Protein 2R3A (pdb70)

Nearest PDB structures (foldseek):
  2r3a-assembly1_A  TM=1.004E+00  e=6.983E-57  Homo sapiens
  6p0r-assembly1_A  TM=9.419E-01  e=1.263E-44  Homo sapiens
  6p0r-assembly1_B  TM=9.908E-01  e=2.130E-41  Homo sapiens
  6z2a-assembly1_A  TM=8.633E-01  e=2.382E-22  Schizosaccharomyces pombe 972h-
  7t7m-assembly2_C-2  TM=8.616E-01  e=9.012E-22  Homo sapiens

Foldseek 3Di:
DVQVVLQVVLVVQQVVVQVVLQVQEDAAAGEAEEEPAGRDHDDPLADEHQAEDEDPPDDFFDAFAADPQCPPDCGQQNVVVHDAQDDPVQFGDDDALGAQEAEAPRYPDDDPHSRCAQVNFANFHKYFYQDNPPPGTFMFTQAKDAARHFHHWWYAYKDFLVVLVVVVVPDAPLQNLQWQQLVSPDNTIIGGNNRYTHNVNRHEADPDFQWAWHFYDYRGPPSNDTTITIGGNHIAHRPGTHHYQSVPSDPPHDWAFDPNPDPPGPGTND

CATH classification: 2.170.270.10

Organism: Homo sapiens (NCBI:txid9606)

Radius of gyration: 19.13 Å; Cα contacts (8 Å, |Δi|>4): 591; chains: 1; bounding box: 55×46×48 Å

Structure (mmCIF, N/CA/C/O backbone):
data_2R3A
#
_entry.id   2R3A
#
_cell.length_a   45.748
_cell.length_b   63.925
_cell.length_c   64.529
_cell.angle_alpha   90.00
_cell.angle_beta   109.33
_cell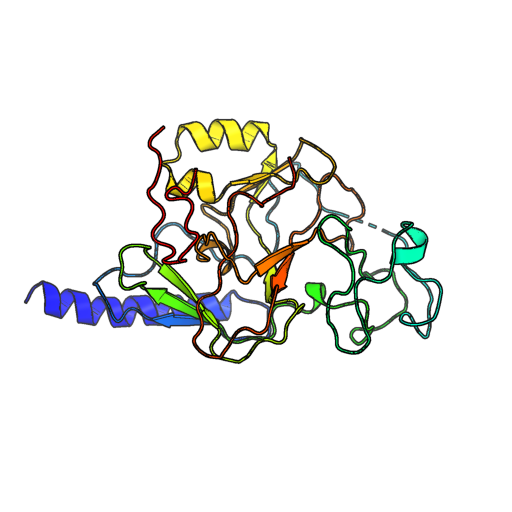.angle_gamma   90.00
#
_symmetry.space_group_name_H-M   'P 1 21 1'
#
loop_
_entity.id
_entity.type
_entity.pdbx_description
1 polymer 'Histone-lysine N-methyltransferase SUV39H2'
2 non-polymer 'ZINC ION'
3 non-polymer S-ADENOSYLMETHIONINE
4 non-polymer SERINE
5 water water
#
loop_
_atom_site.group_PDB
_atom_site.id
_atom_site.type_symbol
_atom_site.label_atom_id
_atom_site.label_alt_id
_atom_site.label_comp_id
_atom_site.label_asym_id
_atom_site.label_entity_id
_atom_site.label_seq_id
_atom_site.pdbx_PDB_ins_code
_atom_site.Cartn_x
_atom_site.Cartn_y
_atom_site.Cartn_z
_atom_site.occupancy
_atom_site.B_iso_or_equiv
_atom_site.auth_seq_id
_atom_site.auth_comp_id
_atom_site.auth_asym_id
_atom_site.auth_atom_id
_atom_site.pdbx_PDB_model_num
ATOM 1 N N . ALA A 1 14 ? 57.811 47.748 53.830 1.00 50.78 13 ALA A N 1
ATOM 2 C CA . ALA A 1 14 ? 59.016 46.860 53.815 1.00 50.97 13 ALA A CA 1
ATOM 3 C C . ALA A 1 14 ? 58.610 45.404 54.040 1.00 51.02 13 ALA A C 1
ATOM 4 O O . ALA A 1 14 ? 58.885 44.521 53.199 1.00 50.93 13 ALA A O 1
ATOM 6 N N . GLU A 1 15 ? 57.976 45.162 55.192 1.00 50.40 14 GLU A N 1
ATOM 7 C CA . GLU A 1 15 ? 57.328 43.894 55.490 1.00 49.83 14 GLU A CA 1
ATOM 8 C C . GLU A 1 15 ? 56.203 43.763 54.474 1.00 48.32 14 GLU A C 1
ATOM 9 O O . GLU A 1 15 ? 55.988 42.702 53.882 1.00 48.20 14 GLU A O 1
ATOM 15 N N . TYR A 1 16 ? 55.512 44.884 54.274 1.00 46.42 15 TYR A N 1
ATOM 16 C CA . TYR A 1 16 ? 54.487 45.045 53.264 1.00 44.84 15 TYR A CA 1
ATOM 17 C C . TYR A 1 16 ? 54.936 44.648 51.837 1.00 42.54 15 TYR A C 1
ATOM 18 O O . TYR A 1 16 ? 54.194 43.980 51.112 1.00 40.83 15 TYR A O 1
ATOM 27 N N . ILE A 1 17 ? 56.130 45.094 51.436 1.00 40.52 16 ILE A N 1
ATOM 28 C CA . ILE A 1 17 ? 56.643 44.893 50.058 1.00 38.09 16 ILE A CA 1
ATOM 29 C C . ILE A 1 17 ? 56.932 43.412 49.783 1.00 36.75 16 ILE A C 1
ATOM 30 O O . ILE A 1 17 ? 56.618 42.876 48.684 1.00 35.69 16 ILE A O 1
ATOM 35 N N . VAL A 1 18 ? 57.523 42.758 50.778 1.00 34.46 17 VAL A N 1
ATOM 36 C CA . VAL A 1 18 ? 57.794 41.328 50.695 1.00 33.64 17 VAL A CA 1
ATOM 37 C C . VAL A 1 18 ? 56.461 40.564 50.627 1.00 33.19 17 VAL A C 1
ATOM 38 O O . VAL A 1 18 ? 56.289 39.701 49.752 1.00 33.68 17 VAL A O 1
ATOM 42 N N . LYS A 1 19 ? 55.525 40.919 51.511 1.00 32.70 18 LYS A N 1
ATOM 43 C CA . LYS A 1 19 ? 54.207 40.322 51.524 1.00 32.80 18 LYS A CA 1
ATOM 44 C C . LYS A 1 19 ? 53.478 40.484 50.162 1.00 31.04 18 LYS A C 1
ATOM 45 O O . LYS A 1 19 ? 52.882 39.533 49.685 1.00 29.50 18 LYS A O 1
ATOM 51 N N . LYS A 1 20 ? 53.563 41.658 49.545 1.00 30.36 19 LYS A N 1
ATOM 52 C CA . LYS A 1 20 ? 52.933 41.886 48.231 1.00 30.43 19 LYS A CA 1
ATOM 53 C C . LYS A 1 20 ? 53.504 40.915 47.203 1.00 29.75 19 LYS A C 1
ATOM 54 O O . LYS A 1 20 ? 52.763 40.269 46.465 1.00 29.89 19 LYS A O 1
ATOM 60 N N . ALA A 1 21 ? 54.825 40.829 47.166 1.00 28.62 20 ALA A N 1
ATOM 61 C CA . ALA A 1 21 ? 55.532 39.992 46.199 1.00 29.22 20 ALA A CA 1
ATOM 62 C C . ALA A 1 21 ? 55.157 38.503 46.323 1.00 28.93 20 ALA A C 1
ATOM 63 O O . ALA A 1 21 ? 54.921 37.806 45.307 1.00 29.46 20 ALA A O 1
ATOM 65 N N . LYS A 1 22 ? 55.088 38.017 47.558 1.00 27.73 21 LYS A N 1
ATOM 66 C CA . LYS A 1 22 ? 54.693 36.637 47.793 1.00 28.26 21 LYS A CA 1
ATOM 67 C C . LYS A 1 22 ? 53.202 36.412 47.533 1.00 27.99 21 LYS A C 1
ATOM 68 O O . LYS A 1 22 ? 52.801 35.348 47.047 1.00 27.50 21 LYS A O 1
ATOM 74 N N . GLN A 1 23 ? 52.385 37.423 47.873 1.00 27.16 22 GLN A N 1
ATOM 75 C CA . GLN A 1 23 ? 50.958 37.396 47.609 1.00 26.99 22 GLN A CA 1
ATOM 76 C C . GLN A 1 23 ? 50.695 37.163 46.121 1.00 26.57 22 GLN A C 1
ATOM 77 O O . GLN A 1 23 ? 49.863 36.336 45.765 1.00 26.17 22 GLN A O 1
ATOM 83 N N . ARG A 1 24 ? 51.406 37.899 45.259 1.00 26.74 23 ARG A N 1
ATOM 84 C CA . ARG A 1 24 ? 51.264 37.775 43.801 1.00 27.08 23 ARG A CA 1
ATOM 85 C C . ARG A 1 24 ? 51.471 36.333 43.373 1.00 26.55 23 ARG A C 1
ATOM 86 O O . ARG A 1 24 ? 50.647 35.800 42.637 1.00 26.31 23 ARG A O 1
ATOM 94 N N . ILE A 1 25 ? 52.551 35.704 43.868 1.00 24.97 24 ILE A N 1
ATOM 95 C CA . ILE A 1 25 ? 52.848 34.305 43.569 1.00 24.48 24 ILE A CA 1
ATOM 96 C C . ILE A 1 25 ? 51.762 33.353 44.080 1.00 24.60 24 ILE A C 1
ATOM 97 O O . ILE A 1 25 ? 51.264 32.530 43.329 1.00 26.03 24 ILE A O 1
ATOM 102 N N . ALA A 1 26 ? 51.358 33.511 45.338 1.00 24.64 25 ALA A N 1
ATOM 103 C CA . ALA A 1 26 ? 50.277 32.716 45.943 1.00 24.48 25 ALA A CA 1
ATOM 104 C C . ALA A 1 26 ? 48.951 32.775 45.155 1.00 24.49 25 ALA A C 1
ATOM 105 O O . ALA A 1 26 ? 48.327 31.731 44.913 1.00 25.17 25 ALA A O 1
ATOM 107 N N . LEU A 1 27 ? 48.555 33.974 44.730 1.00 23.06 26 LEU A N 1
ATOM 108 C CA . LEU A 1 27 ? 47.301 34.175 43.982 1.00 23.15 26 LEU A CA 1
ATOM 109 C C . LEU A 1 27 ? 47.390 33.543 42.583 1.00 23.72 26 LEU A C 1
ATOM 110 O O . LEU A 1 27 ? 46.427 32.931 42.096 1.00 22.61 26 LEU A O 1
ATOM 115 N N . GLN A 1 28 ? 48.547 33.696 41.951 1.00 23.23 27 GLN A N 1
ATOM 116 C CA . GLN A 1 28 ? 48.824 32.981 40.678 1.00 23.67 27 GLN A CA 1
ATOM 117 C C . GLN A 1 28 ? 48.693 31.450 40.839 1.00 23.35 27 GLN A C 1
ATOM 118 O O . GLN A 1 28 ? 48.069 30.777 40.028 1.00 22.88 27 GLN A O 1
ATOM 124 N N . ARG A 1 29 ? 49.282 30.907 41.888 1.00 24.35 28 ARG A N 1
ATOM 125 C CA . ARG A 1 29 ? 49.257 29.464 42.079 1.00 26.84 28 ARG A CA 1
ATOM 126 C C . ARG A 1 29 ? 47.825 28.985 42.358 1.00 26.07 28 ARG A C 1
ATOM 127 O O . ARG A 1 29 ? 47.405 27.903 41.904 1.00 26.69 28 ARG A O 1
ATOM 135 N N . TRP A 1 30 ? 47.069 29.810 43.078 1.00 26.26 29 TRP A N 1
ATOM 136 C CA . TRP A 1 30 ? 45.691 29.493 43.354 1.00 26.28 29 TRP A CA 1
ATOM 137 C C . TRP A 1 30 ? 44.832 29.547 42.061 1.00 25.57 29 TRP A C 1
ATOM 138 O O . TRP A 1 30 ? 43.954 28.709 41.855 1.00 26.04 29 TRP A O 1
ATOM 149 N N . GLN A 1 31 ? 45.067 30.545 41.225 1.00 25.82 30 GLN A N 1
ATOM 150 C CA . GLN A 1 31 ? 44.370 30.671 39.944 1.00 26.10 30 GLN A CA 1
ATOM 151 C C . GLN A 1 31 ? 44.600 29.439 39.087 1.00 27.03 30 GLN A C 1
ATOM 152 O O . GLN A 1 31 ? 43.651 28.930 38.447 1.00 27.13 30 GLN A O 1
ATOM 158 N N . ASP A 1 32 ? 45.867 28.997 39.042 1.00 26.71 31 ASP A N 1
ATOM 159 C CA . ASP A 1 32 ? 46.233 27.828 38.240 1.00 27.64 31 ASP A CA 1
ATOM 160 C C . ASP A 1 32 ? 45.540 26.591 38.768 1.00 27.33 31 ASP A C 1
ATOM 161 O O . ASP A 1 32 ? 45.034 25.796 37.979 1.00 28.08 31 ASP A O 1
ATOM 166 N N . GLU A 1 33 ? 45.508 26.428 40.088 1.00 26.90 32 GLU A N 1
ATOM 167 C CA . GLU A 1 33 ? 44.781 25.312 40.697 1.00 27.11 32 GLU A CA 1
ATOM 168 C C . GLU A 1 33 ? 43.259 25.348 40.400 1.00 26.31 32 GLU A C 1
ATOM 169 O O . GLU A 1 33 ? 42.677 24.326 39.997 1.00 26.59 32 GLU A O 1
ATOM 175 N N . LEU A 1 34 ? 42.615 26.506 40.594 1.00 24.64 33 LEU A N 1
ATOM 176 C CA . LEU A 1 34 ? 41.187 26.700 40.194 1.00 24.51 33 LEU A CA 1
ATOM 177 C C . LEU A 1 34 ? 40.921 26.263 38.763 1.00 23.57 33 LEU A C 1
ATOM 178 O O . LEU A 1 34 ? 39.922 25.587 38.483 1.00 22.57 33 LEU A O 1
ATOM 183 N N . ASN A 1 35 ? 41.806 26.664 37.851 1.00 23.56 34 ASN A N 1
ATOM 184 C CA . ASN A 1 35 ? 41.627 26.269 36.453 1.00 25.10 34 ASN A CA 1
ATOM 185 C C . ASN A 1 35 ? 41.878 24.786 36.167 1.00 25.65 34 ASN A C 1
ATOM 186 O O . ASN A 1 35 ? 41.356 24.267 35.195 1.00 26.13 34 ASN A O 1
ATOM 191 N N . ARG A 1 36 ? 42.689 24.122 36.983 1.00 27.09 35 ARG A N 1
ATOM 192 C CA . ARG A 1 36 ? 42.827 22.641 36.862 1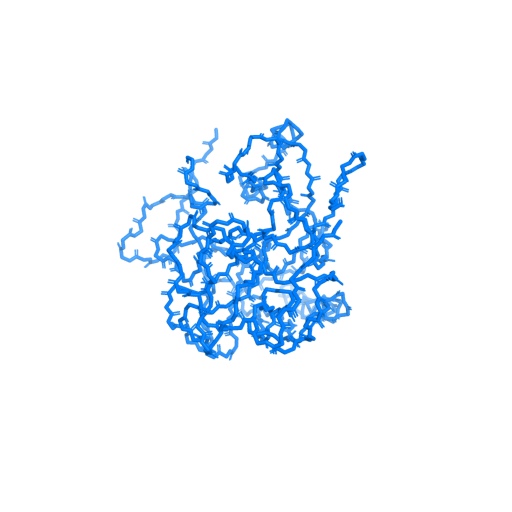.00 29.00 35 ARG A CA 1
ATOM 193 C C . ARG A 1 36 ? 41.546 21.931 37.353 1.00 28.18 35 ARG A C 1
ATOM 194 O O . ARG A 1 36 ? 41.073 20.981 36.723 1.00 28.98 35 ARG A O 1
ATOM 202 N N . ARG A 1 37 ? 41.005 22.406 38.473 1.00 27.64 36 ARG A N 1
ATOM 203 C CA . ARG A 1 37 ? 39.826 21.819 39.117 1.00 27.78 36 ARG A CA 1
ATOM 204 C C . ARG A 1 37 ? 38.517 22.039 38.360 1.00 27.50 36 ARG A C 1
ATOM 205 O O . ARG A 1 37 ? 37.638 21.175 38.377 1.00 27.73 36 ARG A O 1
ATOM 209 N N . LYS A 1 38 ? 38.381 23.202 37.730 1.00 27.76 37 LYS A N 1
ATOM 210 C CA . LYS A 1 38 ? 37.153 23.584 37.004 1.00 27.39 37 LYS A CA 1
ATOM 211 C C . LYS A 1 38 ? 36.920 22.654 35.814 1.00 27.68 37 LYS A C 1
ATOM 212 O O . LYS A 1 38 ? 37.878 22.200 35.195 1.00 27.25 37 LYS A O 1
ATOM 218 N N . ASN A 1 39 ? 35.659 22.337 35.514 1.00 27.01 38 ASN A N 1
ATOM 219 C CA . ASN A 1 39 ? 35.360 21.476 34.390 1.00 28.03 38 ASN A CA 1
ATOM 220 C C . ASN A 1 39 ? 34.559 22.194 33.298 1.00 28.32 38 ASN A C 1
ATOM 221 O O . ASN A 1 39 ? 34.092 21.567 32.343 1.00 29.20 38 ASN A O 1
ATOM 226 N N . HIS A 1 40 ? 34.384 23.499 33.443 1.00 27.95 39 HIS A N 1
ATOM 227 C CA . HIS A 1 40 ? 33.585 24.273 32.479 1.00 27.50 39 HIS A CA 1
ATOM 228 C C . HIS A 1 40 ? 34.492 25.050 31.504 1.00 27.71 39 HIS A C 1
ATOM 229 O O . HIS A 1 40 ? 35.726 25.113 31.685 1.00 26.26 39 HIS A O 1
ATOM 236 N N . LYS A 1 41 ? 33.878 25.628 30.473 1.00 28.76 40 LYS A N 1
ATOM 237 C CA . LYS A 1 41 ? 34.624 26.288 29.401 1.00 29.88 40 LYS A CA 1
ATOM 238 C C . LYS A 1 41 ? 35.286 27.623 29.801 1.00 29.57 40 LYS A C 1
ATOM 239 O O . LYS A 1 41 ? 36.484 27.843 29.519 1.00 28.44 40 LYS A O 1
ATOM 245 N N . GLY A 1 42 ? 34.538 28.506 30.463 1.00 27.65 41 GLY A N 1
ATOM 246 C CA . GLY A 1 42 ? 35.133 29.781 30.884 1.00 27.00 41 GLY A CA 1
ATOM 247 C C . GLY A 1 42 ? 36.360 29.620 31.774 1.00 26.72 41 GLY A C 1
ATOM 248 O O . GLY A 1 42 ? 36.474 28.647 32.518 1.00 26.83 41 GLY A O 1
ATOM 249 N N . MET A 1 43 ? 37.273 30.582 31.697 1.00 25.32 42 MET A N 1
ATOM 250 C CA . MET A 1 43 ? 38.453 30.614 32.561 1.00 25.36 42 MET A CA 1
ATOM 251 C C . MET A 1 43 ? 38.144 31.244 33.914 1.00 23.54 42 MET A C 1
ATOM 252 O O . MET A 1 43 ? 37.183 31.974 34.057 1.00 23.65 42 MET A O 1
ATOM 257 N N . ILE A 1 44 ? 38.893 30.883 34.940 1.00 23.05 43 ILE A N 1
ATOM 258 C CA . ILE A 1 44 ? 38.804 31.597 36.195 1.00 22.48 43 ILE A CA 1
ATOM 259 C C . ILE A 1 44 ? 40.089 32.417 36.407 1.00 23.07 43 ILE A C 1
ATOM 260 O O . ILE A 1 44 ? 41.189 31.865 36.369 1.00 24.06 43 ILE A O 1
ATOM 265 N N . PHE A 1 45 ? 39.928 33.724 36.627 1.00 21.51 44 PHE A N 1
ATOM 266 C CA . PHE A 1 45 ? 41.051 34.571 36.985 1.00 22.47 44 PHE A CA 1
ATOM 267 C C . PHE A 1 45 ? 40.951 35.037 38.431 1.00 22.84 44 PHE A C 1
ATOM 268 O O . PHE A 1 45 ? 39.881 34.940 39.060 1.00 21.72 44 PHE A O 1
ATOM 276 N N . VAL A 1 46 ? 42.099 35.408 38.980 1.00 23.20 45 VAL A N 1
ATOM 277 C CA . VAL A 1 46 ? 42.192 35.882 40.349 1.00 23.64 45 VAL A CA 1
ATOM 278 C C . VAL A 1 46 ? 42.965 37.202 40.310 1.00 24.92 45 VAL A C 1
ATOM 279 O O . VAL A 1 46 ? 43.995 37.299 39.613 1.00 25.34 45 VAL A O 1
ATOM 283 N N . GLU A 1 47 ? 42.466 38.217 41.014 1.00 25.91 46 GLU A N 1
ATOM 284 C CA . GLU A 1 47 ? 43.215 39.490 41.096 1.00 27.64 46 GLU A CA 1
ATOM 285 C C . GLU A 1 47 ? 43.023 40.183 42.437 1.00 26.85 46 GLU A C 1
ATOM 286 O O . GLU A 1 47 ? 41.946 40.173 43.019 1.00 26.04 46 GLU A O 1
ATOM 292 N N . ASN A 1 48 ? 44.100 40.751 42.948 1.00 26.88 47 ASN A N 1
ATOM 293 C CA . ASN A 1 48 ? 43.979 41.594 44.139 1.00 28.30 47 ASN A CA 1
ATOM 294 C C . ASN A 1 48 ? 44.869 42.830 43.972 1.00 28.78 47 ASN A C 1
ATOM 295 O O . ASN A 1 48 ? 46.073 42.766 44.185 1.00 27.88 47 ASN A O 1
ATOM 300 N N . THR A 1 49 ? 44.250 43.911 43.522 1.00 29.13 48 THR A N 1
ATOM 301 C CA . THR A 1 49 ? 44.934 45.189 43.401 1.00 30.33 48 THR A CA 1
ATOM 302 C C . THR A 1 49 ? 44.668 46.114 44.601 1.00 30.70 48 THR A C 1
ATOM 303 O O . THR A 1 49 ? 45.069 47.282 44.563 1.00 31.69 48 THR A O 1
ATOM 307 N N . VAL A 1 50 ? 44.058 45.605 45.680 1.00 30.37 49 VAL A N 1
ATOM 308 C CA . VAL A 1 50 ? 43.662 46.515 46.768 1.00 29.75 49 VAL A CA 1
ATOM 309 C C . VAL A 1 50 ? 44.341 46.328 48.112 1.00 29.88 49 VAL A C 1
ATOM 310 O O . VAL A 1 50 ? 44.646 47.310 48.792 1.00 30.52 49 VAL A O 1
ATOM 314 N N . ASP A 1 51 ? 44.586 45.088 48.506 1.00 28.25 50 ASP A N 1
ATOM 315 C CA . ASP A 1 51 ? 45.183 44.850 49.813 1.00 28.49 50 ASP A CA 1
ATOM 316 C C . ASP A 1 51 ? 46.105 43.630 49.700 1.00 27.83 50 ASP A C 1
ATOM 317 O O . ASP A 1 51 ? 46.434 43.203 48.579 1.00 27.81 50 ASP A O 1
ATOM 322 N N . LEU A 1 52 ? 46.468 43.053 50.836 1.00 27.16 51 LEU A N 1
ATOM 323 C CA . LEU A 1 52 ? 47.435 41.963 50.881 1.00 27.99 51 LEU A CA 1
ATOM 324 C C . LEU A 1 52 ? 46.840 40.561 51.072 1.00 27.55 51 LEU A C 1
ATOM 325 O O . LEU A 1 52 ? 47.574 39.611 51.258 1.00 29.32 51 LEU A O 1
ATOM 330 N N . GLU A 1 53 ? 45.528 40.426 51.005 1.00 26.86 52 GLU A N 1
ATOM 331 C CA . GLU A 1 53 ? 44.900 39.126 51.163 1.00 27.47 52 GLU A CA 1
ATOM 332 C C . GLU A 1 53 ? 45.356 38.131 50.076 1.00 27.00 52 GLU A C 1
ATOM 333 O O . GLU A 1 53 ? 45.279 38.447 48.885 1.00 26.70 52 GLU A O 1
ATOM 339 N N . GLY A 1 54 ? 45.847 36.957 50.501 1.00 27.47 53 GLY A N 1
ATOM 340 C CA . GLY A 1 54 ? 46.221 35.870 49.601 1.00 27.43 53 GLY A CA 1
ATOM 341 C C . GLY A 1 54 ? 45.021 34.932 49.479 1.00 28.11 53 GLY A C 1
ATOM 342 O O . GLY A 1 54 ? 43.944 35.235 49.982 1.00 27.73 53 GLY A O 1
ATOM 343 N N . PRO A 1 55 ? 45.215 33.758 48.866 1.00 28.53 54 PRO A N 1
ATOM 344 C CA . PRO A 1 55 ? 44.168 32.753 48.650 1.00 28.50 54 PRO A CA 1
ATOM 345 C C . PRO A 1 55 ? 43.535 32.304 49.961 1.00 29.13 54 PRO A C 1
ATOM 346 O O . PRO A 1 55 ? 44.251 32.142 50.942 1.00 29.43 54 PRO A O 1
ATOM 350 N N . PRO A 1 56 ? 42.217 32.044 49.980 1.00 29.77 55 PRO A N 1
ATOM 351 C CA . PRO A 1 56 ? 41.625 31.583 51.246 1.00 30.74 55 PRO A CA 1
ATOM 352 C C . PRO A 1 56 ? 42.164 30.211 51.685 1.00 31.58 55 PRO A C 1
ATOM 353 O O . PRO A 1 56 ? 42.466 29.354 50.859 1.00 32.11 55 PRO A O 1
ATOM 357 N N . SER A 1 57 ? 42.325 30.003 52.975 1.00 32.06 56 SER A N 1
ATOM 358 C CA . SER A 1 57 ? 42.636 28.667 53.392 1.00 34.26 56 SER A CA 1
ATOM 359 C C . SER A 1 57 ? 41.330 27.843 53.596 1.00 33.66 56 SER A C 1
ATOM 360 O O . SER A 1 57 ? 40.223 28.395 53.743 1.00 34.80 56 SER A O 1
ATOM 363 N N . ASP A 1 58 ? 41.468 26.532 53.518 1.00 33.29 57 ASP A N 1
ATOM 364 C CA . ASP A 1 58 ? 40.365 25.612 53.782 1.00 32.82 57 ASP A CA 1
ATOM 365 C C . ASP A 1 58 ? 39.167 25.768 52.820 1.00 31.46 57 ASP A C 1
ATOM 366 O O . ASP A 1 58 ? 37.995 25.722 53.257 1.00 30.66 57 ASP A O 1
ATOM 371 N N . PHE A 1 59 ? 39.476 25.968 51.534 1.00 29.93 58 PHE A N 1
ATOM 372 C CA . PHE A 1 59 ? 38.472 26.074 50.455 1.00 28.84 58 PHE A CA 1
ATOM 373 C C . PHE A 1 59 ? 38.872 25.188 49.317 1.00 29.22 58 PHE A C 1
ATOM 374 O O . PHE A 1 59 ? 39.990 25.313 48.803 1.00 29.79 58 PHE A O 1
ATOM 382 N N . TYR A 1 60 ? 37.949 24.327 48.883 1.00 28.78 59 TYR A N 1
ATOM 383 C CA . TYR A 1 60 ? 38.233 23.346 47.863 1.00 29.67 59 TYR A CA 1
ATOM 384 C C . TYR A 1 60 ? 37.216 23.504 46.737 1.00 28.66 59 TYR A C 1
ATOM 385 O O . TYR A 1 60 ? 36.000 23.468 46.973 1.00 27.54 59 TYR A O 1
ATOM 394 N N . TYR A 1 61 ? 37.718 23.681 45.514 1.00 26.71 60 TYR A N 1
ATOM 395 C CA . TYR A 1 61 ? 36.850 23.942 44.384 1.00 25.36 60 TYR A CA 1
ATOM 396 C C . TYR A 1 61 ? 36.187 22.651 43.978 1.00 25.26 60 TYR A C 1
ATOM 397 O O . TYR A 1 61 ? 36.872 21.632 43.778 1.00 25.23 60 TYR A O 1
ATOM 406 N N . ILE A 1 62 ? 34.866 22.671 43.861 1.00 23.53 61 ILE A N 1
ATOM 407 C CA . ILE A 1 62 ? 34.142 21.517 43.301 1.00 23.24 61 ILE A CA 1
ATOM 408 C C . ILE A 1 62 ? 33.196 21.966 42.186 1.00 23.73 61 ILE A C 1
ATOM 409 O O . ILE A 1 62 ? 32.662 23.085 42.244 1.00 23.66 61 ILE A O 1
ATOM 414 N N . ASN A 1 63 ? 32.944 21.101 41.201 1.00 24.32 62 ASN A N 1
ATOM 415 C CA . ASN A 1 63 ? 32.058 21.484 40.087 1.00 24.42 62 ASN A CA 1
ATOM 416 C C . ASN A 1 63 ? 30.553 21.241 40.317 1.00 23.95 62 ASN A C 1
ATOM 417 O O . ASN A 1 63 ? 29.694 21.831 39.649 1.00 22.23 62 ASN A O 1
ATOM 422 N N . GLU A 1 64 ? 30.247 20.363 41.264 1.00 23.84 63 GLU A N 1
ATOM 423 C CA . GLU A 1 64 ? 28.883 19.910 41.490 1.00 23.11 63 GLU A CA 1
ATOM 424 C C . GLU A 1 64 ? 28.706 19.592 42.960 1.00 22.35 63 GLU A C 1
ATOM 425 O O . GLU A 1 64 ? 29.685 19.489 43.692 1.00 21.78 63 GLU A O 1
ATOM 431 N N . TYR A 1 65 ? 27.457 19.410 43.370 1.00 22.15 64 TYR A N 1
ATOM 432 C CA . TYR A 1 65 ? 27.100 19.015 44.721 1.00 23.92 64 TYR A CA 1
ATOM 433 C C . TYR A 1 65 ? 27.963 17.857 45.229 1.00 23.95 64 TYR A C 1
ATOM 434 O O . TYR A 1 65 ? 28.200 16.907 44.514 1.00 24.32 64 TYR A O 1
ATOM 443 N N . LYS A 1 66 ? 28.427 17.964 46.467 1.00 24.41 65 LYS A N 1
ATOM 444 C CA . LYS A 1 66 ? 29.171 16.920 47.128 1.00 25.93 65 LYS A CA 1
ATOM 445 C C . LYS A 1 66 ? 28.271 16.416 48.262 1.00 26.28 65 LYS A C 1
ATOM 446 O O . LYS A 1 66 ? 28.203 17.047 49.310 1.00 25.01 65 LYS A O 1
ATOM 452 N N . PRO A 1 67 ? 27.548 15.301 48.038 1.00 27.12 66 PRO A N 1
ATOM 453 C CA . PRO A 1 67 ? 26.592 14.907 49.069 1.00 27.23 66 PRO A CA 1
ATOM 454 C C . PRO A 1 67 ? 27.281 14.302 50.299 1.00 27.57 66 PRO A C 1
ATOM 455 O O . PRO A 1 67 ? 28.333 13.659 50.185 1.00 26.58 66 PRO A O 1
ATOM 459 N N . ALA A 1 68 ? 26.710 14.571 51.458 1.00 28.08 67 ALA A N 1
ATOM 460 C CA . ALA A 1 68 ? 27.129 13.940 52.704 1.00 30.31 67 ALA A CA 1
ATOM 461 C C . ALA A 1 68 ? 26.939 12.383 52.661 1.00 31.94 67 ALA A C 1
ATOM 462 O O . ALA A 1 68 ? 26.155 11.863 51.839 1.00 30.99 67 ALA A O 1
ATOM 464 N N . PRO A 1 69 ? 27.665 11.644 53.534 1.00 33.84 68 PRO A N 1
ATOM 465 C CA . PRO A 1 69 ? 27.465 10.187 53.608 1.00 34.62 68 PRO A CA 1
ATOM 466 C C . PRO A 1 69 ? 25.991 9.860 53.749 1.00 35.22 68 PRO A C 1
ATOM 467 O O . PRO A 1 69 ? 25.269 10.520 54.501 1.00 35.74 68 PRO A O 1
ATOM 471 N N . GLY A 1 70 ? 25.536 8.855 53.010 1.00 35.85 69 GLY A N 1
ATOM 472 C CA . GLY A 1 70 ? 24.139 8.443 53.075 1.00 35.59 69 GLY A CA 1
ATOM 473 C C . GLY A 1 70 ? 23.153 9.267 52.288 1.00 35.99 69 GLY A C 1
ATOM 474 O O . GLY A 1 70 ? 21.975 8.891 52.197 1.00 35.38 69 GLY A O 1
ATOM 475 N N . ILE A 1 71 ? 23.598 10.395 51.709 1.00 36.84 70 ILE A N 1
ATOM 476 C CA . ILE A 1 71 ? 22.701 11.185 50.858 1.00 37.54 70 ILE A CA 1
ATOM 477 C C . ILE A 1 71 ? 22.917 10.834 49.372 1.00 39.55 70 ILE A C 1
ATOM 478 O O . ILE A 1 71 ? 24.040 10.933 48.831 1.00 39.00 70 ILE A O 1
ATOM 483 N N . SER A 1 72 ? 21.846 10.405 48.719 1.00 42.02 71 SER A N 1
ATOM 484 C CA . SER A 1 72 ? 21.951 10.052 47.314 1.00 44.77 71 SER A CA 1
ATOM 485 C C . SER A 1 72 ? 21.344 11.103 46.417 1.00 45.75 71 SER A C 1
ATOM 486 O O . SER A 1 72 ? 20.192 11.526 46.593 1.00 46.72 71 SER A O 1
ATOM 489 N N . LEU A 1 73 ? 22.155 11.543 45.466 1.00 47.00 72 LEU A N 1
ATOM 490 C CA . LEU A 1 73 ? 21.669 12.35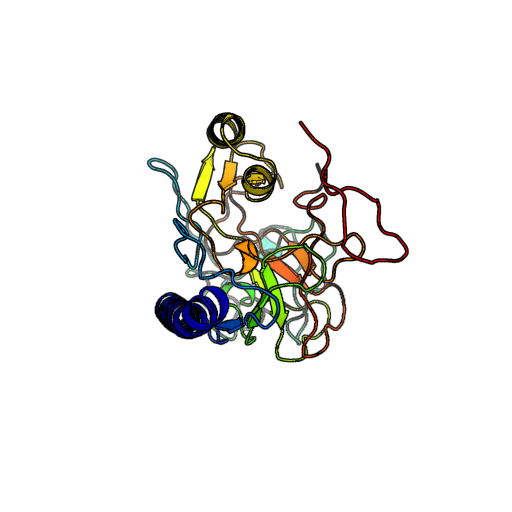0 44.375 1.00 47.84 72 LEU A CA 1
ATOM 491 C C . LEU A 1 73 ? 21.443 11.366 43.216 1.00 49.28 72 LEU A C 1
ATOM 492 O O . LEU A 1 73 ? 22.142 10.324 43.098 1.00 49.33 72 LEU A O 1
ATOM 497 N N . VAL A 1 74 ? 20.459 11.707 42.384 1.00 50.69 73 VAL A N 1
ATOM 498 C CA . VAL A 1 74 ? 19.805 10.796 41.434 1.00 52.14 73 VAL A CA 1
ATOM 499 C C . VAL A 1 74 ? 19.808 9.318 41.858 1.00 53.14 73 VAL A C 1
ATOM 500 O O . VAL A 1 74 ? 18.771 8.789 42.273 1.00 54.09 73 VAL A O 1
ATOM 504 N N . THR A 1 78 ? 15.315 6.352 35.675 1.00 48.89 77 THR A N 1
ATOM 505 C CA . THR A 1 78 ? 15.490 7.433 34.690 1.00 48.16 77 THR A CA 1
ATOM 506 C C . THR A 1 78 ? 14.721 7.224 33.349 1.00 47.65 77 THR A C 1
ATOM 507 O O . THR A 1 78 ? 14.943 6.248 32.601 1.00 47.55 77 THR A O 1
ATOM 509 N N . PHE A 1 79 ? 13.792 8.143 33.076 1.00 45.79 78 PHE A N 1
ATOM 510 C CA . PHE A 1 79 ? 13.156 8.244 31.772 1.00 44.44 78 PHE A CA 1
ATOM 511 C C . PHE A 1 79 ? 13.478 9.634 31.190 1.00 43.13 78 PHE A C 1
ATOM 512 O O . PHE A 1 79 ? 13.560 10.642 31.920 1.00 43.96 78 PHE A O 1
ATOM 520 N N . GLY A 1 80 ? 13.683 9.673 29.885 1.00 40.93 79 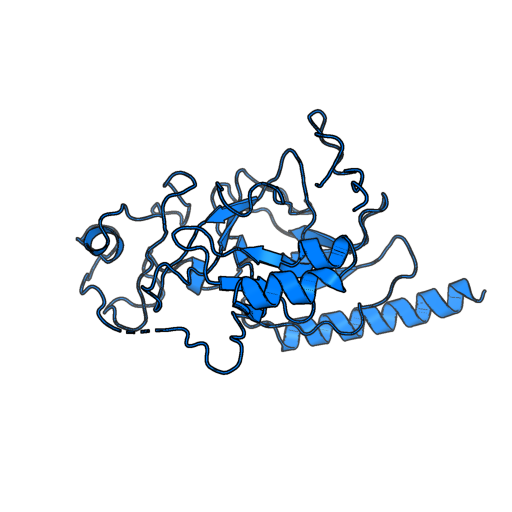GLY A N 1
ATOM 521 C CA . GLY A 1 80 ? 13.802 10.916 29.183 1.00 38.15 79 GLY A CA 1
ATOM 522 C C . GLY A 1 80 ? 12.724 11.001 28.130 1.00 36.86 79 GLY A C 1
ATOM 523 O O . GLY A 1 80 ? 11.848 10.130 28.035 1.00 36.53 79 GLY A O 1
ATOM 524 N N . CYS A 1 81 ? 12.807 12.070 27.344 1.00 34.85 80 CYS A N 1
ATOM 525 C CA . CYS A 1 81 ? 11.962 12.311 26.183 1.00 32.77 80 CYS A CA 1
ATOM 526 C C . CYS A 1 81 ? 12.540 11.590 24.948 1.00 31.93 80 CYS A C 1
ATOM 527 O O . CYS A 1 81 ? 13.671 11.107 24.995 1.00 31.66 80 CYS A O 1
ATOM 530 N N . SER A 1 82 ? 11.786 11.575 23.844 1.00 32.14 81 SER A N 1
ATOM 531 C CA . SER A 1 82 ? 12.230 10.963 22.582 1.00 32.80 81 SER A CA 1
ATOM 532 C C . SER A 1 82 ? 12.169 11.878 21.368 1.00 32.77 81 SER A C 1
ATOM 533 O O . SER A 1 82 ? 12.313 11.381 20.214 1.00 31.75 81 SER A O 1
ATOM 536 N N . CYS A 1 83 ? 11.939 13.175 21.624 1.00 32.69 82 CYS A N 1
ATOM 537 C CA . CYS A 1 83 ? 11.966 14.228 20.624 1.00 32.57 82 CYS A CA 1
ATOM 538 C C . CYS A 1 83 ? 13.142 14.143 19.685 1.00 33.20 82 CYS A C 1
ATOM 539 O O . CYS A 1 83 ? 14.283 13.837 20.094 1.00 33.53 82 CYS A O 1
ATOM 542 N N . THR A 1 84 ? 12.844 14.397 18.414 1.00 33.10 83 THR A N 1
ATOM 543 C CA . THR A 1 84 ? 13.861 14.745 17.431 1.00 33.78 83 THR A CA 1
ATOM 544 C C . THR A 1 84 ? 14.019 16.279 17.371 1.00 33.68 83 THR A C 1
ATOM 545 O O . THR A 1 84 ? 15.022 16.794 16.866 1.00 34.08 83 THR A O 1
ATOM 549 N N . ASP A 1 85 ? 13.017 16.987 17.876 1.00 33.50 84 ASP A N 1
ATOM 550 C CA . ASP A 1 85 ? 13.061 18.438 18.040 1.00 33.58 84 ASP A CA 1
ATOM 551 C C . ASP A 1 85 ? 12.471 18.793 19.412 1.00 32.97 84 ASP A C 1
ATOM 552 O O . ASP A 1 85 ? 11.258 18.982 19.548 1.00 32.67 84 ASP A O 1
ATOM 557 N N . CYS A 1 86 ? 13.328 18.833 20.445 1.00 31.94 85 CYS A N 1
ATOM 558 C CA . CYS A 1 86 ? 12.863 19.120 21.819 1.00 31.04 85 CYS A CA 1
ATOM 559 C C . CYS A 1 86 ? 12.291 20.523 21.974 1.00 31.47 85 CYS A C 1
ATOM 560 O O . CYS A 1 86 ? 11.487 20.776 22.874 1.00 30.71 85 CYS A O 1
ATOM 563 N N . PHE A 1 87 ? 12.704 21.433 21.099 1.00 31.22 86 PHE A N 1
ATOM 564 C CA . PHE A 1 87 ? 12.155 22.793 21.142 1.00 31.49 86 PHE A CA 1
ATOM 565 C C . PHE A 1 87 ? 10.644 22.856 20.800 1.00 31.95 86 PHE A C 1
ATOM 566 O O . PHE A 1 87 ? 9.899 23.681 21.363 1.00 31.49 86 PHE A O 1
ATOM 574 N N . PHE A 1 88 ? 10.188 21.966 19.909 1.00 32.35 87 PHE A N 1
ATOM 575 C CA . PHE A 1 88 ? 8.821 22.032 19.366 1.00 33.13 87 PHE A CA 1
ATOM 576 C C . PHE A 1 88 ? 7.919 20.844 19.645 1.00 33.50 87 PHE A C 1
ATOM 577 O O . PHE A 1 88 ? 6.705 20.923 19.403 1.00 34.30 87 PHE A O 1
ATOM 585 N N . GLN A 1 89 ? 8.499 19.734 20.099 1.00 33.58 88 GLN A N 1
ATOM 586 C CA . GLN A 1 89 ? 7.724 18.529 20.460 1.00 33.48 88 GLN A CA 1
ATOM 587 C C . GLN A 1 89 ? 7.425 18.488 21.955 1.00 33.46 88 GLN A C 1
ATOM 588 O O . GLN A 1 89 ? 7.933 19.325 22.718 1.00 33.92 88 GLN A O 1
ATOM 594 N N . LYS A 1 90 ? 6.588 17.547 22.383 1.00 33.39 89 LYS A N 1
ATOM 595 C CA . LYS A 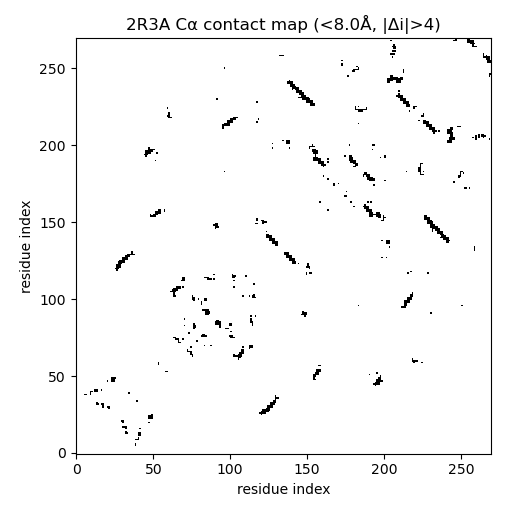1 90 ? 6.267 17.413 23.818 1.00 33.88 89 LYS A CA 1
ATOM 596 C C . LYS A 1 90 ? 7.464 16.749 24.497 1.00 32.91 89 LYS A C 1
ATOM 597 O O . LYS A 1 90 ? 7.822 15.616 24.172 1.00 33.41 89 LYS A O 1
ATOM 603 N N . CYS A 1 91 ? 8.077 17.461 25.434 1.00 31.75 90 CYS A N 1
ATOM 604 C CA . CYS A 1 91 ? 9.415 17.156 25.900 1.00 29.57 90 CYS A CA 1
ATOM 605 C C . CYS A 1 91 ? 9.408 17.048 27.438 1.00 29.09 90 CYS A C 1
ATOM 606 O O . CYS A 1 91 ? 8.349 17.009 28.063 1.00 26.62 90 CYS A O 1
ATOM 609 N N . CYS A 1 92 ? 10.596 16.982 28.034 1.00 27.65 91 CYS A N 1
ATOM 610 C CA . CYS A 1 92 ? 10.701 16.843 29.490 1.00 27.55 91 CYS A CA 1
ATOM 611 C C . CYS A 1 92 ? 9.906 17.842 30.335 1.00 27.10 91 CYS A C 1
ATOM 612 O O . CYS A 1 92 ? 9.230 17.434 31.297 1.00 26.59 91 CYS A O 1
ATOM 615 N N . PRO A 1 93 ? 9.996 19.164 30.024 1.00 27.27 92 PRO A N 1
ATOM 616 C CA . PRO A 1 93 ? 9.179 20.061 30.851 1.00 27.83 92 PRO A CA 1
ATOM 617 C C . PRO A 1 93 ? 7.669 19.749 30.780 1.00 27.54 92 PRO A C 1
ATOM 618 O O . PRO A 1 93 ? 7.000 19.728 31.807 1.00 26.71 92 PRO A O 1
ATOM 622 N N . ALA A 1 94 ? 7.141 19.509 29.571 1.00 28.97 93 ALA A N 1
ATOM 623 C CA . ALA A 1 94 ? 5.737 19.113 29.417 1.00 30.11 93 ALA A CA 1
ATOM 624 C C . ALA A 1 94 ? 5.378 17.943 30.324 1.00 30.25 93 ALA A C 1
ATOM 625 O O . ALA A 1 94 ? 4.375 17.975 31.050 1.00 31.02 93 ALA A O 1
ATOM 627 N N . GLU A 1 95 ? 6.229 16.911 30.307 1.00 30.60 94 GLU A N 1
ATOM 628 C CA . GLU A 1 95 ? 5.999 15.715 31.106 1.00 29.61 94 GLU A CA 1
ATOM 629 C C . GLU A 1 95 ? 5.937 16.042 32.609 1.00 29.88 94 GLU A C 1
ATOM 630 O O . GLU A 1 95 ? 5.150 15.452 33.338 1.00 29.70 94 GLU A O 1
ATOM 636 N N . ALA A 1 96 ? 6.728 17.028 33.055 1.00 28.94 95 ALA A N 1
ATOM 637 C CA . ALA A 1 96 ? 6.703 17.488 34.447 1.00 28.95 95 ALA A CA 1
ATOM 638 C C . ALA A 1 96 ? 5.583 18.511 34.769 1.00 29.29 95 ALA A C 1
ATOM 639 O O . ALA A 1 96 ? 5.480 18.978 35.915 1.00 28.58 95 ALA A O 1
ATOM 641 N N . GLY A 1 97 ? 4.776 18.866 33.766 1.00 29.75 96 GLY A N 1
ATOM 642 C CA . GLY A 1 97 ? 3.675 19.841 33.925 1.00 29.42 96 GLY A CA 1
ATOM 643 C C . GLY A 1 97 ? 4.085 21.323 33.826 1.00 29.70 96 GLY A C 1
ATOM 644 O O . GLY A 1 97 ? 3.332 22.191 34.255 1.00 30.12 96 GLY A O 1
ATOM 645 N N . VAL A 1 98 ? 5.256 21.613 33.257 1.00 29.30 97 VAL A N 1
ATOM 646 C CA . VAL A 1 98 ? 5.758 22.995 33.150 1.00 28.78 97 VAL A CA 1
ATOM 647 C C . VAL A 1 98 ? 6.144 23.376 31.732 1.00 28.72 97 VAL A C 1
ATOM 648 O O . VAL A 1 98 ? 6.218 22.537 30.824 1.00 30.12 97 VAL A O 1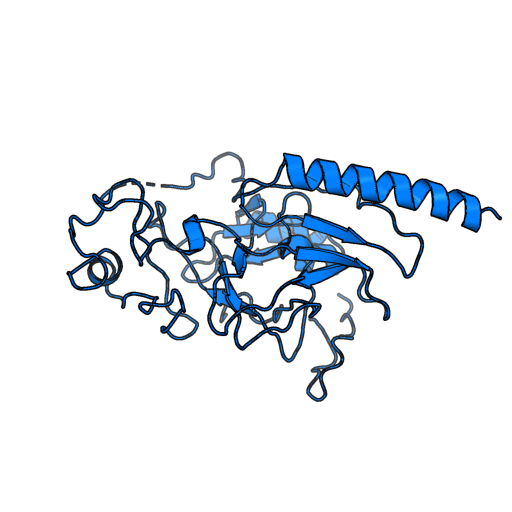
ATOM 652 N N . LEU A 1 99 ? 6.416 24.653 31.527 1.00 28.30 98 LEU A N 1
ATOM 653 C CA . LEU A 1 99 ? 6.874 25.107 30.235 1.00 28.25 98 LEU A CA 1
ATOM 654 C C . LEU A 1 99 ? 8.356 24.876 30.007 1.00 27.17 98 LEU A C 1
ATOM 655 O O . LEU A 1 99 ? 9.142 24.846 30.965 1.00 25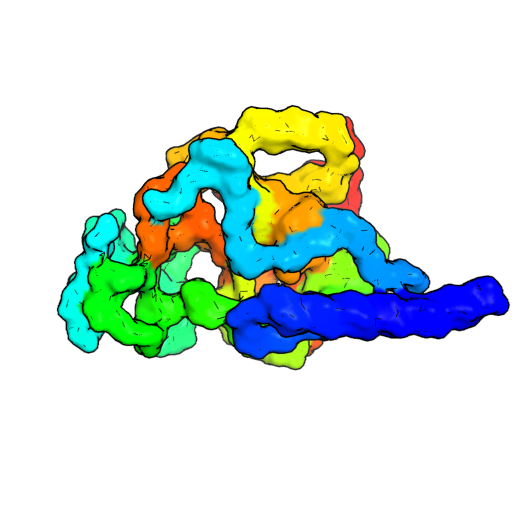.43 98 LEU A O 1
ATOM 660 N N . LEU A 1 100 ? 8.742 24.736 28.737 1.00 26.42 99 LEU A N 1
ATOM 661 C CA . LEU A 1 100 ? 10.154 24.824 28.365 1.00 26.62 99 LEU A CA 1
ATOM 662 C C . LEU A 1 100 ? 10.720 26.162 28.940 1.00 26.44 99 LEU A C 1
ATOM 663 O O . LEU A 1 100 ? 10.050 27.204 28.874 1.00 25.82 99 LEU A O 1
ATOM 668 N N . ALA A 1 101 ? 11.906 26.122 29.569 1.00 26.71 100 ALA A N 1
ATOM 669 C CA . ALA A 1 101 ? 12.459 27.305 30.240 1.00 25.24 100 ALA A CA 1
ATOM 670 C C . ALA A 1 101 ? 12.977 28.337 29.268 1.00 25.06 100 ALA A C 1
ATOM 671 O O . ALA A 1 101 ? 12.971 29.541 29.576 1.00 25.18 100 ALA A O 1
ATOM 673 N N . TYR A 1 102 ? 13.409 27.861 28.101 1.00 24.16 101 TYR A N 1
ATOM 674 C CA . TYR A 1 102 ? 14.279 28.603 27.225 1.00 24.51 101 TYR A CA 1
ATOM 675 C C . TYR A 1 102 ? 13.669 28.950 25.907 1.00 26.28 101 TYR A C 1
ATOM 676 O O . TYR A 1 102 ? 12.883 28.171 25.322 1.00 25.90 101 TYR A O 1
ATOM 685 N N . ASN A 1 103 ? 14.065 30.116 25.419 1.00 27.29 102 ASN A N 1
ATOM 686 C CA . ASN A 1 103 ? 13.812 30.488 24.046 1.00 29.69 102 ASN A CA 1
ATOM 687 C C . ASN A 1 103 ? 14.914 29.946 23.144 1.00 30.52 102 ASN A C 1
ATOM 688 O O . ASN A 1 103 ? 15.843 29.267 23.609 1.00 31.41 102 ASN A O 1
ATOM 693 N N . LYS A 1 104 ? 14.824 30.249 21.858 1.00 31.92 103 LYS A N 1
ATOM 694 C CA . LYS A 1 104 ? 15.769 29.732 20.877 1.00 33.10 103 LYS A CA 1
ATOM 695 C C . LYS A 1 104 ? 17.179 30.323 21.065 1.00 34.53 103 LYS A C 1
ATOM 696 O O . LYS A 1 104 ? 18.173 29.740 20.592 1.00 35.33 103 LYS A O 1
ATOM 698 N N . ASN A 1 105 ? 17.263 31.450 21.780 1.00 34.07 104 ASN A N 1
ATOM 699 C CA . ASN A 1 105 ? 18.553 32.108 22.059 1.00 33.95 104 ASN A CA 1
ATOM 700 C C . ASN A 1 105 ? 19.160 31.780 23.436 1.00 32.82 104 ASN A C 1
ATOM 701 O O . ASN A 1 105 ? 19.973 32.551 23.958 1.00 31.52 104 ASN A O 1
ATOM 706 N N . GLN A 1 106 ? 18.772 30.633 24.000 1.00 30.80 105 GLN A N 1
ATOM 707 C CA . GLN A 1 106 ? 19.276 30.178 25.308 1.00 30.75 105 GLN A CA 1
ATOM 708 C C . GLN A 1 106 ? 18.910 30.997 26.522 1.00 29.49 105 GLN A C 1
ATOM 709 O O . GLN A 1 106 ? 19.530 30.825 27.571 1.00 30.98 105 GLN A O 1
ATOM 715 N N . GLN A 1 107 ? 17.914 31.871 26.410 1.00 27.50 106 GLN A N 1
ATOM 716 C CA . GLN A 1 107 ? 17.506 32.684 27.527 1.00 26.05 106 GLN A CA 1
ATOM 717 C C . GLN A 1 107 ? 16.312 32.124 28.232 1.00 25.41 106 GLN A C 1
ATOM 718 O O . GLN A 1 107 ? 15.367 31.641 27.594 1.00 24.21 106 GLN A O 1
ATOM 724 N N . ILE A 1 108 ? 16.331 32.245 29.557 1.00 25.07 107 ILE A N 1
ATOM 725 C CA . ILE A 1 108 ? 15.220 31.805 30.363 1.00 25.02 107 ILE A CA 1
ATOM 726 C C . ILE A 1 108 ? 14.029 32.757 30.196 1.00 26.69 107 ILE A C 1
ATOM 727 O O . ILE A 1 108 ? 14.181 33.992 30.271 1.00 26.66 107 ILE A O 1
ATOM 732 N N . LYS A 1 109 ? 12.855 32.169 29.977 1.00 26.83 108 LYS A N 1
ATOM 733 C CA . LYS A 1 109 ? 11.654 32.911 29.608 1.00 27.88 108 LYS A CA 1
ATOM 734 C C . LYS A 1 109 ? 10.518 32.586 30.578 1.00 26.98 108 LYS A C 1
ATOM 735 O O . LYS A 1 109 ? 9.378 33.084 30.425 1.00 26.85 108 LYS A O 1
ATOM 741 N N . ILE A 1 110 ? 10.819 31.783 31.603 1.00 26.11 109 ILE A N 1
ATOM 742 C CA . ILE A 1 110 ? 9.830 31.454 32.643 1.00 25.43 109 ILE A CA 1
ATOM 743 C C . ILE A 1 110 ? 10.083 32.300 33.902 1.00 25.78 109 ILE A C 1
ATOM 744 O O . ILE A 1 110 ? 11.237 32.668 34.175 1.00 25.71 109 ILE A O 1
ATOM 749 N N . PRO A 1 111 ? 9.016 32.614 34.684 1.00 25.62 110 PRO A N 1
ATOM 750 C CA . PRO A 1 111 ? 9.238 33.538 35.817 1.00 25.85 110 PRO A CA 1
ATOM 751 C C . PRO A 1 111 ? 9.944 32.893 37.017 1.00 25.03 110 PRO A C 1
ATOM 752 O O . PRO A 1 111 ? 9.874 31.700 37.198 1.00 25.18 110 PRO A O 1
ATOM 756 N N . PRO A 1 112 ? 10.637 33.695 37.840 1.00 25.99 111 PRO A N 1
ATOM 757 C CA . PRO A 1 112 ? 11.181 33.102 39.072 1.00 25.97 111 PRO A CA 1
ATOM 758 C C . PRO A 1 112 ? 10.153 32.205 39.820 1.00 26.33 111 PRO A C 1
ATOM 759 O O . PRO A 1 112 ? 8.924 32.481 39.804 1.00 25.09 111 PRO A O 1
ATOM 763 N N . GLY A 1 113 ? 10.661 31.169 40.485 1.00 26.41 112 GLY A N 1
ATOM 764 C CA . GLY A 1 113 ? 9.806 30.204 41.127 1.00 27.04 112 GLY A CA 1
ATOM 765 C C . GLY A 1 113 ? 9.353 29.025 40.285 1.00 26.88 112 GLY A C 1
ATOM 766 O O . GLY A 1 113 ? 8.815 28.066 40.826 1.00 28.19 112 GLY A O 1
ATOM 767 N N . THR A 1 114 ? 9.549 29.090 38.969 1.00 25.60 113 THR A N 1
ATOM 768 C CA . THR A 1 114 ? 9.184 28.012 38.075 1.00 25.33 113 THR A CA 1
ATOM 769 C C . THR A 1 114 ? 10.437 27.127 37.962 1.00 24.91 113 THR A C 1
ATOM 770 O O . THR A 1 114 ? 11.548 27.664 37.831 1.00 25.05 113 THR A O 1
ATOM 774 N N . PRO A 1 115 ? 10.267 25.786 38.025 1.00 24.18 114 PRO A N 1
ATOM 775 C CA . PRO A 1 115 ? 11.435 24.926 37.933 1.00 23.67 114 PRO A CA 1
ATOM 776 C C . PRO A 1 115 ? 11.863 24.715 36.496 1.00 23.72 114 PRO A C 1
ATOM 777 O O . PRO A 1 115 ? 11.034 24.745 35.581 1.00 23.67 114 PRO A O 1
ATOM 781 N N . ILE A 1 116 ? 13.164 24.516 36.321 1.00 22.75 115 ILE A N 1
ATOM 782 C CA . ILE A 1 116 ? 13.739 24.151 35.045 1.00 22.71 115 ILE A CA 1
ATOM 783 C C . ILE A 1 116 ? 13.912 22.622 35.010 1.00 22.56 115 ILE A C 1
ATOM 784 O O . ILE A 1 116 ? 14.598 22.068 35.871 1.00 21.79 115 ILE A O 1
ATOM 789 N N . TYR A 1 117 ? 13.265 21.965 34.039 1.00 22.75 116 TYR A N 1
ATOM 790 C CA . TYR A 1 117 ? 13.432 20.523 33.799 1.00 23.02 116 TYR A CA 1
ATOM 791 C C . TYR A 1 117 ? 14.162 20.423 32.478 1.00 23.77 116 TYR A C 1
ATOM 792 O O . TYR A 1 117 ? 13.566 20.623 31.395 1.00 25.53 116 TYR A O 1
ATOM 801 N N . GLU A 1 118 ? 15.465 20.181 32.553 1.00 22.89 117 GLU A N 1
ATOM 802 C CA . GLU A 1 118 ? 16.284 20.045 31.335 1.00 22.97 117 GLU A CA 1
ATOM 803 C C . GLU A 1 118 ? 16.249 18.586 30.868 1.00 24.19 117 GLU A C 1
ATOM 804 O O . GLU A 1 118 ? 15.893 17.683 31.643 1.00 24.84 117 GLU A O 1
ATOM 810 N N . CYS A 1 119 ? 16.665 18.353 29.634 1.00 23.30 118 CYS A N 1
ATOM 811 C CA . CYS A 1 119 ? 16.821 16.995 29.162 1.00 24.85 118 CYS A CA 1
ATOM 812 C C . CYS A 1 119 ? 18.039 16.381 29.862 1.00 25.94 118 CYS A C 1
ATOM 813 O O . CYS A 1 119 ? 18.913 17.098 30.375 1.00 25.00 118 CYS A O 1
ATOM 816 N N . ASN A 1 120 ? 18.092 15.054 29.881 1.00 27.39 119 ASN A N 1
ATOM 817 C CA . ASN A 1 120 ? 18.998 14.350 30.777 1.00 28.48 119 ASN A CA 1
ATOM 818 C C . ASN A 1 120 ? 19.673 13.183 30.048 1.00 29.94 119 ASN A C 1
ATOM 819 O O . ASN A 1 120 ? 19.527 13.078 28.806 1.00 30.06 119 ASN A O 1
ATOM 824 N N . SER A 1 121 ? 20.425 12.357 30.788 1.00 30.47 120 SER A N 1
ATOM 825 C CA . SER A 1 121 ? 21.216 11.257 30.209 1.00 32.16 120 SER A CA 1
ATOM 826 C C . SER A 1 121 ? 20.352 10.183 29.552 1.00 32.84 120 SER A C 1
ATOM 827 O O . SER A 1 121 ? 20.840 9.399 28.734 1.00 34.72 120 SER A O 1
ATOM 830 N N . ARG A 1 122 ? 19.069 10.178 29.891 1.00 32.09 121 ARG A N 1
ATOM 831 C CA . ARG A 1 122 ? 18.117 9.229 29.349 1.00 32.00 121 ARG A CA 1
ATOM 832 C C . ARG A 1 122 ? 17.366 9.733 28.131 1.00 31.58 121 ARG A C 1
ATOM 833 O O . ARG A 1 122 ? 16.719 8.936 27.474 1.00 32.25 121 ARG A O 1
ATOM 835 N N . CYS A 1 123 ? 17.408 11.037 27.825 1.00 30.26 122 CYS A N 1
ATOM 836 C CA . CYS A 1 123 ? 16.729 11.554 26.617 1.00 29.24 122 CYS A CA 1
ATOM 837 C C . CYS A 1 123 ? 17.496 11.145 25.360 1.00 29.78 122 CYS A C 1
ATOM 838 O O . CYS A 1 123 ? 18.723 10.943 25.416 1.00 30.53 122 CYS A O 1
ATOM 841 N N . GLN A 1 124 ? 16.800 11.071 24.234 1.00 30.92 123 GLN A N 1
ATOM 842 C CA . GLN A 1 124 ? 17.414 10.701 22.952 1.00 32.41 123 GLN A CA 1
ATOM 843 C C . GLN A 1 124 ? 18.281 11.783 22.336 1.00 33.23 123 GLN A C 1
ATOM 844 O O . GLN A 1 124 ? 19.182 11.481 21.518 1.00 33.20 123 GLN A O 1
ATOM 850 N N . CYS A 1 125 ? 17.980 13.046 22.697 1.00 32.48 124 CYS A N 1
ATOM 851 C CA . CYS A 1 125 ? 18.629 14.218 22.114 1.00 31.79 124 CYS A CA 1
ATOM 852 C C . CYS A 1 125 ? 20.090 14.339 22.510 1.00 32.85 124 CYS A C 1
ATOM 853 O O . CYS A 1 125 ? 20.502 13.897 23.592 1.00 33.33 124 CYS A O 1
ATOM 856 N N . GLY A 1 126 ? 20.858 14.972 21.638 1.00 33.56 125 GLY A N 1
ATOM 857 C CA . GLY A 1 126 ? 22.284 15.205 21.867 1.00 36.03 125 GLY A CA 1
ATOM 858 C C . GLY A 1 126 ? 22.534 16.529 22.586 1.00 37.66 125 GLY A C 1
ATOM 859 O O . GLY A 1 126 ? 21.588 17.216 22.994 1.00 37.63 125 GLY A O 1
ATOM 860 N N . PRO A 1 127 ? 23.811 16.883 22.755 1.00 39.08 126 PRO A N 1
ATOM 861 C CA . PRO A 1 127 ? 24.280 18.058 23.498 1.00 40.24 126 PRO A CA 1
ATOM 862 C C . PRO A 1 127 ? 23.680 19.392 23.062 1.00 40.11 126 PRO A C 1
ATOM 863 O O . PRO A 1 127 ? 23.446 20.270 23.892 1.00 41.20 126 PRO A O 1
ATOM 867 N N . ASP A 1 128 ? 23.428 19.545 21.773 1.00 40.22 127 ASP A N 1
ATOM 868 C CA . ASP A 1 128 ? 22.971 20.828 21.273 1.00 39.15 127 ASP A CA 1
ATOM 869 C C . ASP A 1 128 ? 21.435 20.980 21.309 1.00 36.70 127 ASP A C 1
ATOM 870 O O . ASP A 1 128 ? 20.870 21.912 20.731 1.00 36.90 127 ASP A O 1
ATOM 875 N N . CYS A 1 129 ? 20.770 20.095 22.064 1.00 33.09 128 CYS A N 1
ATOM 876 C CA . CYS A 1 129 ? 19.378 20.313 22.451 1.00 31.10 128 CYS A CA 1
ATOM 877 C C . CYS A 1 129 ? 19.198 21.691 23.156 1.00 30.12 128 CYS A C 1
ATOM 878 O O . CYS A 1 129 ? 19.944 22.036 24.105 1.00 28.92 128 CYS A O 1
ATOM 881 N N . PRO A 1 130 ? 18.211 22.482 22.696 1.00 29.11 129 PRO A N 1
ATOM 882 C CA . PRO A 1 130 ? 18.012 23.805 23.272 1.00 27.93 129 PRO A CA 1
ATOM 883 C C . PRO A 1 130 ? 17.539 23.677 24.723 1.00 27.36 129 PRO A C 1
ATOM 884 O O . PRO A 1 130 ? 17.426 24.692 25.404 1.00 26.80 129 PRO A O 1
ATOM 888 N N . ASN A 1 131 ? 17.214 22.450 25.165 1.00 26.42 130 ASN A N 1
ATOM 889 C CA . ASN A 1 131 ? 16.836 22.224 26.582 1.00 24.77 130 ASN A CA 1
ATOM 890 C C . ASN A 1 131 ? 18.001 21.669 27.434 1.00 24.34 130 ASN A C 1
ATOM 891 O O . ASN A 1 131 ? 17.800 21.040 28.462 1.00 25.01 130 ASN A O 1
ATOM 896 N N . ARG A 1 132 ? 19.231 21.945 27.023 1.00 23.91 131 ARG A N 1
ATOM 897 C CA . ARG A 1 132 ? 20.398 21.518 27.822 1.00 24.09 131 ARG A CA 1
ATOM 898 C C . ARG A 1 132 ? 21.317 22.731 27.984 1.00 24.76 131 ARG A C 1
ATOM 899 O O . ARG A 1 132 ? 22.212 22.937 27.157 1.00 27.24 131 ARG A O 1
ATOM 907 N N . ILE A 1 133 ? 21.085 23.544 29.008 1.00 23.61 132 ILE A N 1
ATOM 908 C CA . ILE A 1 133 ? 21.806 24.809 29.142 1.00 22.46 132 ILE A CA 1
ATOM 909 C C . ILE A 1 133 ? 22.646 24.802 30.419 1.00 22.18 132 ILE A C 1
ATOM 910 O O . ILE A 1 133 ? 23.857 24.985 30.358 1.00 23.61 132 ILE A O 1
ATOM 915 N N . VAL A 1 134 ? 21.993 24.627 31.567 1.00 21.59 133 VAL A N 1
ATOM 916 C CA . VAL A 1 134 ? 22.705 24.624 32.861 1.00 22.27 133 VAL A CA 1
ATOM 917 C C . VAL A 1 134 ? 23.788 23.555 32.790 1.00 24.33 133 VAL A C 1
ATOM 918 O O . VAL A 1 134 ? 24.956 23.778 33.173 1.00 24.50 133 VAL A O 1
ATOM 922 N N . GLN A 1 135 ? 23.397 22.395 32.261 1.00 24.54 134 GLN A N 1
ATOM 923 C CA . GLN A 1 135 ? 24.298 21.251 32.192 1.00 25.83 134 GLN A CA 1
ATOM 924 C C . GLN A 1 135 ? 25.537 21.439 31.332 1.00 26.83 134 GLN A C 1
ATOM 925 O O . GLN A 1 135 ? 26.503 20.699 31.499 1.00 27.49 134 GLN A O 1
ATOM 931 N N . LYS A 1 136 ? 25.509 22.379 30.386 1.00 28.27 135 LYS A N 1
ATOM 932 C CA . LYS A 1 136 ? 26.708 22.692 29.579 1.00 28.95 135 LYS A CA 1
ATOM 933 C C . LYS A 1 136 ? 27.793 23.423 30.352 1.00 28.43 135 LYS A C 1
ATOM 934 O O . LYS A 1 136 ? 28.910 23.543 29.865 1.00 29.05 135 LYS A O 1
ATOM 940 N N . GLY A 1 137 ? 27.448 23.937 31.534 1.00 26.93 136 GLY A N 1
ATOM 941 C CA . GLY A 1 137 ? 28.400 24.626 32.388 1.00 26.33 136 GLY A CA 1
ATOM 942 C C . GLY A 1 137 ? 28.605 26.092 32.019 1.00 25.37 136 GLY A C 1
ATOM 943 O O . GLY A 1 137 ? 28.149 26.551 30.957 1.00 24.31 136 GLY A O 1
ATOM 944 N N . THR A 1 138 ? 29.324 26.808 32.884 1.00 24.59 137 THR A N 1
ATOM 945 C CA . THR A 1 138 ? 29.586 28.242 32.688 1.00 24.88 137 THR A CA 1
ATOM 946 C C . THR A 1 138 ? 30.422 28.521 31.430 1.00 24.76 137 THR A C 1
ATOM 947 O O . THR A 1 138 ? 31.515 27.941 31.270 1.00 24.95 137 THR A O 1
ATOM 951 N N . GLN A 1 139 ? 29.929 29.381 30.537 1.00 25.58 138 GLN A N 1
ATOM 952 C CA . GLN A 1 139 ? 30.668 29.651 29.258 1.00 27.26 138 GLN A CA 1
ATOM 953 C C . GLN A 1 139 ? 31.561 30.887 29.348 1.00 27.07 138 GLN A C 1
ATOM 954 O O . GLN A 1 139 ? 32.405 31.137 28.465 1.00 27.27 138 GLN A O 1
ATOM 960 N N . TYR A 1 140 ? 31.368 31.650 30.419 1.00 26.46 139 TYR A N 1
ATOM 961 C CA . TYR A 1 140 ? 32.007 32.954 30.545 1.00 26.11 139 TYR A CA 1
ATOM 962 C C . TYR A 1 140 ? 33.238 32.917 31.408 1.00 25.57 139 TYR A C 1
ATOM 963 O O . TYR A 1 140 ? 33.239 32.298 32.486 1.00 25.24 139 TYR A O 1
ATOM 972 N N . SER A 1 141 ? 34.262 33.639 30.958 1.00 25.73 140 SER A N 1
ATOM 973 C CA . SER A 1 141 ? 35.445 33.857 31.777 1.00 25.76 140 SER A CA 1
ATOM 974 C C . SER A 1 141 ? 35.104 34.848 32.903 1.00 25.73 140 SER A C 1
ATOM 975 O O . SER A 1 141 ? 34.439 35.885 32.690 1.00 24.64 140 SER A O 1
ATOM 978 N N . LEU A 1 142 ? 35.521 34.474 34.107 1.00 25.18 141 LEU A N 1
ATOM 979 C CA . LEU A 1 142 ? 35.135 35.213 35.313 1.00 25.01 141 LEU A CA 1
ATOM 980 C C . LEU A 1 142 ? 36.379 35.471 36.118 1.00 24.85 141 LEU A C 1
ATOM 981 O O . LEU A 1 142 ? 37.352 34.730 35.982 1.00 25.41 141 LEU A O 1
ATOM 986 N N . CYS A 1 143 ? 36.329 36.484 36.986 1.00 24.86 142 CYS A N 1
ATOM 987 C CA . CYS A 1 143 ? 37.477 36.841 37.808 1.00 23.49 142 CYS A CA 1
ATOM 988 C C . CYS A 1 143 ? 37.064 36.995 39.275 1.00 22.46 142 CYS A C 1
ATOM 989 O O . CYS A 1 143 ? 36.154 37.746 39.598 1.00 24.19 142 CYS A O 1
ATOM 992 N N . ILE A 1 144 ? 37.738 36.286 40.157 1.00 21.79 143 ILE A N 1
ATOM 993 C CA . ILE A 1 144 ? 37.611 36.516 41.605 1.00 22.19 143 ILE A CA 1
ATOM 994 C C . ILE A 1 144 ? 38.576 37.654 41.919 1.00 22.07 143 ILE A C 1
ATOM 995 O O . ILE A 1 144 ? 39.776 37.501 41.756 1.00 22.91 143 ILE A O 1
ATOM 1000 N N . PHE A 1 145 ? 38.057 38.790 42.370 1.00 23.09 144 PHE A N 1
ATOM 1001 C CA . PHE A 1 145 ? 38.860 39.999 42.539 1.00 22.54 144 PHE A CA 1
ATOM 1002 C C . PHE A 1 145 ? 38.612 40.566 43.925 1.00 23.02 144 PHE A C 1
ATOM 1003 O O . PHE A 1 145 ? 37.589 40.282 44.526 1.00 22.59 144 PHE A O 1
ATOM 1011 N N . ARG A 1 146 ? 39.551 41.358 44.449 1.00 23.22 145 ARG A N 1
ATOM 1012 C CA . ARG A 1 146 ? 39.365 41.913 45.767 1.00 23.80 145 ARG A CA 1
ATOM 1013 C C . ARG A 1 146 ? 38.557 43.220 45.645 1.00 24.30 145 ARG A C 1
ATOM 1014 O O . ARG A 1 146 ? 39.014 44.136 44.963 1.00 24.03 145 ARG A O 1
ATOM 1022 N N . THR A 1 147 ? 37.391 43.312 46.312 1.00 24.18 146 THR A N 1
ATOM 1023 C CA . THR A 1 147 ? 36.612 44.549 46.302 1.00 24.64 146 THR A CA 1
ATOM 1024 C C . THR A 1 147 ? 37.371 45.715 47.019 1.00 26.61 146 THR A C 1
ATOM 1025 O O . THR A 1 147 ? 38.282 45.499 47.839 1.00 27.36 146 THR A O 1
ATOM 1029 N N . SER A 1 148 ? 37.002 46.945 46.686 1.00 27.43 147 SER A N 1
ATOM 1030 C CA . SER A 1 148 ? 37.782 48.100 47.108 1.00 29.90 147 SER A CA 1
ATOM 1031 C C . SER A 1 148 ? 37.125 48.758 48.312 1.00 30.31 147 SER A C 1
ATOM 1032 O O . SER A 1 148 ? 37.736 49.575 48.968 1.00 30.33 147 SER A O 1
ATOM 1035 N N . ASN A 1 149 ? 35.895 48.357 48.640 1.00 30.20 148 ASN A N 1
ATOM 1036 C CA . ASN A 1 149 ? 35.181 49.028 49.729 1.00 30.32 148 ASN A CA 1
ATOM 1037 C C . ASN A 1 149 ? 34.744 48.118 50.862 1.00 29.42 148 ASN A C 1
ATOM 1038 O O . ASN A 1 149 ? 33.679 48.295 51.431 1.00 30.35 148 ASN A O 1
ATOM 1043 N N . GLY A 1 150 ? 35.563 47.124 51.161 1.00 28.51 149 GLY A N 1
ATOM 1044 C CA . GLY A 1 150 ? 35.388 46.301 52.342 1.00 27.56 149 GLY A CA 1
ATOM 1045 C C . GLY A 1 150 ? 34.458 45.112 52.217 1.00 27.51 149 GLY A C 1
ATOM 1046 O O . GLY A 1 150 ? 34.026 44.594 53.229 1.00 27.06 149 GLY A O 1
ATOM 1047 N N . ARG A 1 151 ? 34.169 44.652 50.993 1.00 26.06 150 ARG A N 1
ATOM 1048 C CA . ARG A 1 151 ? 33.304 43.489 50.832 1.00 26.12 150 ARG A CA 1
ATOM 1049 C C . ARG A 1 151 ? 34.095 42.192 50.539 1.00 27.34 150 ARG A C 1
ATOM 1050 O O . ARG A 1 151 ? 33.512 41.195 50.096 1.00 28.20 150 ARG A O 1
ATOM 1058 N N . GLY A 1 152 ? 35.411 42.210 50.794 1.00 26.73 151 GLY A N 1
ATOM 1059 C CA . GLY A 1 152 ? 36.268 41.018 50.628 1.00 24.92 151 GLY A CA 1
ATOM 1060 C C . GLY A 1 152 ? 36.442 40.679 49.149 1.00 24.51 151 GLY A C 1
ATOM 1061 O O . GLY A 1 152 ? 36.526 41.580 48.307 1.00 24.65 151 GLY A O 1
ATOM 1062 N N . TRP A 1 153 ? 36.531 39.385 48.848 1.00 23.61 152 TRP A N 1
ATOM 1063 C CA . TRP A 1 153 ? 36.509 38.899 47.472 1.00 23.79 152 TRP A CA 1
ATOM 1064 C C . TRP A 1 153 ? 35.126 39.054 46.873 1.00 23.06 152 TRP A C 1
ATOM 1065 O O . TRP A 1 153 ? 34.117 38.930 47.573 1.00 23.03 152 TRP A O 1
ATOM 1076 N N . GLY A 1 154 ? 35.115 39.326 45.580 1.00 22.29 153 GLY A N 1
ATOM 1077 C CA . GLY A 1 154 ? 33.909 39.266 44.775 1.00 22.14 153 GLY A CA 1
ATOM 1078 C C . GLY A 1 154 ? 34.213 38.596 43.447 1.00 21.63 153 GLY A C 1
ATOM 1079 O O . GLY A 1 154 ? 35.331 38.124 43.221 1.00 21.65 153 GLY A O 1
ATOM 1080 N N . VAL A 1 155 ? 33.210 38.542 42.572 1.00 22.05 154 VAL A N 1
ATOM 1081 C CA . VAL A 1 155 ? 33.371 37.913 41.256 1.00 22.14 154 VAL A CA 1
ATOM 1082 C C . VAL A 1 155 ? 32.847 38.901 40.218 1.00 22.74 154 VAL A C 1
ATOM 1083 O O . VAL A 1 155 ? 31.746 39.441 40.372 1.00 21.87 154 VAL A O 1
ATOM 1087 N N . LYS A 1 156 ? 33.643 39.134 39.175 1.00 22.17 155 LYS A N 1
ATOM 1088 C CA . LYS A 1 156 ? 33.180 39.880 38.032 1.00 23.38 155 LYS A CA 1
ATOM 1089 C C . LYS A 1 156 ? 33.249 39.069 36.746 1.00 22.94 155 LYS A C 1
ATOM 1090 O O . LYS A 1 156 ? 34.052 38.137 36.622 1.00 22.32 155 LYS A O 1
ATOM 1096 N N . THR A 1 157 ? 32.425 39.450 35.778 1.00 23.38 156 THR A N 1
ATOM 1097 C CA . THR A 1 157 ? 32.553 38.874 34.465 1.00 25.07 156 THR A CA 1
ATOM 1098 C C . THR A 1 157 ? 33.590 39.668 33.639 1.00 26.30 156 THR A C 1
ATOM 1099 O O . THR A 1 157 ? 33.698 40.873 33.758 1.00 26.43 156 THR A O 1
ATOM 1103 N N . LEU A 1 158 ? 34.387 38.976 32.838 1.00 28.01 157 LEU A N 1
ATOM 1104 C CA . LEU A 1 158 ? 35.305 39.663 31.937 1.00 29.35 157 LEU A CA 1
ATOM 1105 C C . LEU A 1 158 ? 34.659 39.987 30.571 1.00 29.39 157 LEU A C 1
ATOM 1106 O O . LEU A 1 158 ? 35.221 40.728 29.779 1.00 30.43 157 LEU A O 1
ATOM 1111 N N . VAL A 1 159 ? 33.476 39.438 30.317 1.00 28.76 158 VAL A N 1
ATOM 1112 C CA . VAL A 1 159 ? 32.786 39.593 29.019 1.00 27.78 158 VAL A CA 1
ATOM 1113 C C . VAL A 1 159 ? 31.341 40.007 29.277 1.00 26.96 158 VAL A C 1
ATOM 1114 O O . VAL A 1 159 ? 30.837 39.845 30.381 1.00 26.15 158 VAL A O 1
ATOM 1118 N N . LYS A 1 160 ? 30.671 40.531 28.257 1.00 25.93 159 LYS A N 1
ATOM 1119 C CA . LYS A 1 160 ? 29.273 40.890 28.368 1.00 26.38 159 LYS A CA 1
ATOM 1120 C C . LYS A 1 160 ? 28.428 39.626 28.494 1.00 25.84 159 LYS A C 1
ATOM 1121 O O . LYS A 1 160 ? 28.720 38.650 27.844 1.00 25.87 159 LYS A O 1
ATOM 1127 N N . ILE A 1 161 ? 27.400 39.661 29.335 1.00 24.97 160 ILE A N 1
ATOM 1128 C CA . ILE A 1 161 ? 26.457 38.532 29.482 1.00 24.22 160 ILE A CA 1
ATOM 1129 C C . ILE A 1 161 ? 25.046 39.053 29.129 1.00 24.95 160 ILE A C 1
ATOM 1130 O O . ILE A 1 161 ? 24.576 40.013 29.742 1.00 24.03 160 ILE A O 1
ATOM 1135 N N . LYS A 1 162 ? 24.398 38.435 28.142 1.00 25.05 161 LYS A N 1
ATOM 1136 C CA . LYS A 1 162 ? 23.011 38.780 27.775 1.00 25.98 161 LYS A CA 1
ATOM 1137 C C . LYS A 1 162 ? 22.050 38.620 28.942 1.00 24.99 161 LYS A C 1
ATOM 1138 O O . LYS A 1 162 ? 22.304 37.802 29.839 1.00 24.09 161 LYS A O 1
ATOM 1144 N N . ARG A 1 163 ? 20.940 39.368 28.914 1.00 23.76 162 ARG A N 1
ATOM 1145 C CA . ARG A 1 163 ? 19.904 39.222 29.928 1.00 25.07 162 ARG A CA 1
ATOM 1146 C C . ARG A 1 163 ? 19.381 37.781 29.896 1.00 23.58 162 ARG A C 1
ATOM 1147 O O . ARG A 1 163 ? 19.351 37.137 28.828 1.00 23.81 162 ARG A O 1
ATOM 1155 N N . MET A 1 164 ? 18.925 37.316 31.052 1.00 22.51 163 MET A N 1
ATOM 1156 C CA . MET A 1 164 ? 18.207 36.064 31.165 1.00 23.40 163 MET A CA 1
ATOM 1157 C C . MET A 1 164 ? 19.078 34.900 30.713 1.00 23.00 163 MET A C 1
ATOM 1158 O O . MET A 1 164 ? 18.583 33.941 30.126 1.00 23.85 163 MET A O 1
ATOM 1163 N N . SER A 1 165 ? 20.373 34.988 30.997 1.00 21.44 164 SER A N 1
ATOM 1164 C CA . SER A 1 165 ? 21.312 33.925 30.592 1.00 22.22 164 SER A CA 1
ATOM 1165 C C . SER A 1 165 ? 21.887 33.174 31.762 1.00 20.75 164 SER A C 1
ATOM 1166 O O . SER A 1 165 ? 22.051 33.744 32.843 1.00 19.76 164 SER A O 1
ATOM 1169 N N . PHE A 1 166 ? 22.233 31.900 31.529 1.00 22.11 165 PHE A N 1
ATOM 1170 C CA . PHE A 1 166 ? 22.860 31.071 32.553 1.00 20.55 165 PHE A CA 1
ATOM 1171 C C . PHE A 1 166 ? 24.257 31.586 32.871 1.00 21.13 165 PHE A C 1
ATOM 1172 O O . PHE A 1 166 ? 25.070 31.766 31.957 1.00 19.93 165 PHE A O 1
ATOM 1180 N N . VAL A 1 167 ? 24.546 31.794 34.161 1.00 20.02 166 VAL A N 1
ATOM 1181 C CA . VAL A 1 167 ? 25.896 32.222 34.532 1.00 20.55 166 VAL A CA 1
ATOM 1182 C C . VAL A 1 167 ? 26.702 31.109 35.242 1.00 21.18 166 VAL A C 1
ATOM 1183 O O . VAL A 1 167 ? 27.758 30.708 34.756 1.00 19.42 166 VAL A O 1
ATOM 1187 N N . MET A 1 168 ? 26.171 30.585 36.350 1.00 20.84 167 MET A N 1
ATOM 1188 C CA . MET A 1 168 ? 26.859 29.548 37.128 1.00 22.16 167 MET A CA 1
ATOM 1189 C C . MET A 1 168 ? 25.837 28.903 38.040 1.00 21.23 167 MET A C 1
ATOM 1190 O O . MET A 1 168 ? 24.770 29.504 38.315 1.00 19.77 167 MET A O 1
ATOM 1195 N N . GLU A 1 169 ? 26.176 27.717 38.556 1.00 20.58 168 GLU A N 1
ATOM 1196 C CA . GLU A 1 169 ? 25.356 27.079 39.576 1.00 21.11 168 GLU A CA 1
ATOM 1197 C C . GLU A 1 169 ? 25.853 27.490 40.952 1.00 21.61 168 GLU A C 1
ATOM 1198 O O . GLU A 1 169 ? 27.000 27.901 41.091 1.00 22.33 168 GLU A O 1
ATOM 1204 N N . TYR A 1 170 ? 24.980 27.373 41.947 1.00 22.27 169 TYR A N 1
ATOM 1205 C CA . TYR A 1 170 ? 25.380 27.400 43.360 1.00 22.71 169 TYR A CA 1
ATOM 1206 C C . TYR A 1 170 ? 25.627 25.928 43.775 1.00 23.32 169 TYR A C 1
ATOM 1207 O O . TYR A 1 170 ? 24.770 25.046 43.568 1.00 24.32 169 TYR A O 1
ATOM 1216 N N . VAL A 1 171 ? 26.819 25.656 44.278 1.00 23.72 170 VAL A N 1
ATOM 1217 C CA . VAL A 1 171 ? 27.199 24.281 44.662 1.00 23.46 170 VAL A CA 1
ATOM 1218 C C . VAL A 1 171 ? 27.903 24.311 46.039 1.00 23.86 170 VAL A C 1
ATOM 1219 O O . VAL A 1 171 ? 28.315 25.372 46.516 1.00 23.45 170 VAL A O 1
ATOM 1223 N N . GLY A 1 172 ? 27.986 23.149 46.673 1.00 23.83 171 GLY A N 1
ATOM 1224 C CA . GLY A 1 172 ? 28.577 23.002 47.978 1.00 23.59 171 GLY A CA 1
ATOM 1225 C C . GLY A 1 172 ? 28.309 21.577 48.414 1.00 24.57 171 GLY A C 1
ATOM 1226 O O . GLY A 1 172 ? 27.890 20.725 47.598 1.00 23.50 171 GLY A O 1
ATOM 1227 N N . GLU A 1 173 ? 28.575 21.316 49.697 1.00 24.81 172 GLU A N 1
ATOM 1228 C CA . GLU A 1 173 ? 28.123 20.079 50.316 1.00 25.76 172 GLU A CA 1
ATOM 1229 C C . GLU A 1 173 ? 26.607 20.072 50.382 1.00 25.30 172 GLU A C 1
ATOM 1230 O O . GLU A 1 173 ? 25.996 21.103 50.594 1.00 26.31 172 GLU A O 1
ATOM 1236 N N . VAL A 1 174 ? 26.009 18.908 50.157 1.00 24.86 173 VAL A N 1
ATOM 1237 C CA . VAL A 1 174 ? 24.579 18.717 50.366 1.00 25.70 173 VAL A CA 1
ATOM 1238 C C . VAL A 1 174 ? 24.398 17.933 51.679 1.00 25.54 173 VAL A C 1
ATOM 1239 O O . VAL A 1 174 ? 24.833 16.770 51.799 1.00 25.42 173 VAL A O 1
ATOM 1243 N N . ILE A 1 175 ? 23.821 18.615 52.669 1.00 26.82 174 ILE A N 1
ATOM 1244 C CA . ILE A 1 175 ? 23.652 18.074 54.011 1.00 27.03 174 ILE A CA 1
ATOM 1245 C C . ILE A 1 175 ? 22.183 18.193 54.385 1.00 28.44 174 ILE A C 1
ATOM 1246 O O . ILE A 1 175 ? 21.427 18.871 53.696 1.00 29.31 174 ILE A O 1
ATOM 1251 N N . THR A 1 176 ? 21.748 17.583 55.486 1.00 28.32 175 THR A N 1
ATOM 1252 C CA . THR A 1 176 ? 20.368 17.836 55.921 1.00 28.42 175 THR A CA 1
ATOM 1253 C C . THR A 1 176 ? 20.294 19.252 56.466 1.00 28.10 175 THR A C 1
ATOM 1254 O O . THR A 1 176 ? 21.318 19.843 56.844 1.00 27.81 175 THR A O 1
ATOM 1258 N N . SER A 1 177 ? 19.092 19.803 56.513 1.00 28.75 176 SER A N 1
ATOM 1259 C CA . SER A 1 177 ? 18.861 21.078 57.173 1.00 31.08 176 SER A CA 1
ATOM 1260 C C . SER A 1 177 ? 19.182 21.051 58.683 1.00 31.27 176 SER A C 1
ATOM 1261 O O . SER A 1 177 ? 19.558 22.066 59.275 1.00 31.80 176 SER A O 1
ATOM 1264 N N . GLU A 1 178 ? 19.024 19.893 59.299 1.00 32.40 177 GLU A N 1
ATOM 1265 C CA . GLU A 1 178 ? 19.384 19.732 60.720 1.00 32.87 177 GLU A CA 1
ATOM 1266 C C . GLU A 1 178 ? 20.882 19.929 60.931 1.00 31.43 177 GLU A C 1
ATOM 1267 O O . GLU A 1 178 ? 21.305 20.711 61.804 1.00 31.12 177 GLU A O 1
ATOM 1273 N N . GLU A 1 179 ? 21.669 19.230 60.115 1.00 30.97 178 GLU A N 1
ATOM 1274 C CA . GLU A 1 179 ? 23.128 19.396 60.057 1.00 30.66 178 GLU A CA 1
ATOM 1275 C C . GLU A 1 179 ? 23.576 20.837 59.830 1.00 29.40 178 GLU A C 1
ATOM 1276 O O . GLU A 1 179 ? 24.540 21.264 60.432 1.00 27.97 178 GLU A O 1
ATOM 1282 N N . ALA A 1 180 ? 22.911 21.554 58.926 1.00 29.39 179 ALA A N 1
ATOM 1283 C CA . ALA A 1 180 ? 23.247 22.958 58.640 1.00 29.61 179 ALA A CA 1
ATOM 1284 C C . ALA A 1 180 ? 22.992 23.830 59.868 1.00 29.75 179 ALA A C 1
ATOM 1285 O O . ALA A 1 180 ? 23.826 24.681 60.243 1.00 29.40 179 ALA A O 1
ATOM 1287 N N . GLU A 1 181 ? 21.834 23.637 60.495 1.00 30.61 180 GLU A N 1
ATOM 1288 C CA . GLU A 1 181 ? 21.561 24.355 61.749 1.00 31.75 180 GLU A CA 1
ATOM 1289 C C . GLU A 1 181 ? 22.733 24.161 62.742 1.00 30.72 180 GLU A C 1
ATOM 1290 O O . GLU A 1 181 ? 23.308 25.133 63.218 1.00 31.11 180 GLU A O 1
ATOM 1296 N N . ARG A 1 182 ? 23.135 22.915 62.963 1.00 30.97 181 ARG A N 1
ATOM 1297 C CA . ARG A 1 182 ? 24.182 22.597 63.944 1.00 31.25 181 ARG A CA 1
ATOM 1298 C C . ARG A 1 182 ? 25.535 23.134 63.523 1.00 30.50 181 ARG A C 1
ATOM 1299 O O . ARG A 1 182 ? 26.282 23.658 64.340 1.00 31.13 181 ARG A O 1
ATOM 1307 N N . ARG A 1 183 ? 25.870 22.979 62.250 1.00 30.64 182 ARG A N 1
ATOM 1308 C CA . ARG A 1 183 ? 27.075 23.611 61.716 1.00 30.94 182 ARG A CA 1
ATOM 1309 C C . ARG A 1 183 ? 27.028 25.115 61.936 1.00 31.49 182 ARG A C 1
ATOM 1310 O O . ARG A 1 183 ? 28.003 25.704 62.385 1.00 30.95 182 ARG A O 1
ATOM 1318 N N . GLY A 1 184 ? 25.886 25.736 61.629 1.00 33.36 183 GLY A N 1
ATOM 1319 C CA . GLY A 1 184 ? 25.754 27.191 61.736 1.00 35.12 183 GLY A CA 1
ATOM 1320 C C . GLY A 1 184 ? 26.098 27.745 63.122 1.00 37.32 183 GLY A C 1
ATOM 1321 O O . GLY A 1 184 ? 26.659 28.841 63.234 1.00 36.91 183 GLY A O 1
ATOM 1322 N N . GLN A 1 185 ? 25.790 26.985 64.178 1.00 38.53 184 GLN A N 1
ATOM 1323 C CA . GLN A 1 185 ? 26.117 27.403 65.568 1.00 40.15 184 GLN A CA 1
ATOM 1324 C C . GLN A 1 185 ? 27.595 27.765 65.763 1.00 39.70 184 GLN A C 1
ATOM 1325 O O . GLN A 1 185 ? 27.944 28.614 66.587 1.00 40.19 184 GLN A O 1
ATOM 1331 N N . PHE A 1 186 ? 28.475 27.085 65.048 1.00 39.36 185 PHE A N 1
ATOM 1332 C CA . PHE A 1 186 ? 29.883 27.386 65.148 1.00 39.82 185 PHE A CA 1
ATOM 1333 C C . PHE A 1 186 ? 30.384 28.258 64.005 1.00 38.88 185 PHE A C 1
ATOM 1334 O O . PHE A 1 186 ? 31.586 28.458 63.873 1.00 39.53 185 PHE A O 1
ATOM 1342 N N . TYR A 1 187 ? 29.475 28.759 63.173 1.00 37.14 186 TYR A N 1
ATOM 1343 C CA . TYR A 1 187 ? 29.857 29.601 62.031 1.00 35.77 186 TYR A CA 1
ATOM 1344 C C . TYR A 1 187 ? 29.720 31.059 62.428 1.00 35.67 186 TYR A C 1
ATOM 1345 O O . TYR A 1 187 ? 28.800 31.424 63.146 1.00 36.01 186 TYR A O 1
ATOM 1354 N N . ASP A 1 188 ? 30.620 31.895 61.942 1.00 36.17 187 ASP A N 1
ATOM 1355 C CA . ASP A 1 188 ? 30.460 33.351 62.063 1.00 35.85 187 ASP A CA 1
ATOM 1356 C C . ASP A 1 188 ? 29.453 33.798 61.008 1.00 35.98 187 ASP A C 1
ATOM 1357 O O . ASP A 1 188 ? 28.925 32.944 60.270 1.00 35.62 187 ASP A O 1
ATOM 1362 N N . ASN A 1 189 ? 29.182 35.109 60.923 1.00 35.04 188 ASN A N 1
ATOM 1363 C CA . ASN A 1 189 ? 28.208 35.625 59.945 1.00 34.70 188 ASN A CA 1
ATOM 1364 C C . ASN A 1 189 ? 28.471 35.256 58.485 1.00 32.95 188 ASN A C 1
ATOM 1365 O O . ASN A 1 189 ? 27.543 34.879 57.781 1.00 32.71 188 ASN A O 1
ATOM 1370 N N . LYS A 1 190 ? 29.725 35.371 58.066 1.00 32.04 189 LYS A N 1
ATOM 1371 C CA . LYS A 1 190 ? 30.156 34.961 56.720 1.00 32.20 189 LYS A CA 1
ATOM 1372 C C . LYS A 1 190 ? 29.843 33.478 56.489 1.00 31.05 189 LYS A C 1
ATOM 1373 O O . LYS A 1 190 ? 29.294 33.138 55.447 1.00 30.23 189 LYS A O 1
ATOM 1379 N N . GLY A 1 191 ? 30.150 32.607 57.473 1.00 30.10 190 GLY A N 1
ATOM 1380 C CA . GLY A 1 191 ? 29.956 31.148 57.328 1.00 29.46 190 GLY A CA 1
ATOM 1381 C C . GLY A 1 191 ? 28.491 30.778 57.082 1.00 29.83 190 GLY A C 1
ATOM 1382 O O . GLY A 1 191 ? 28.196 29.912 56.253 1.00 29.20 190 GLY A O 1
ATOM 1383 N N . ILE A 1 192 ? 27.590 31.445 57.823 1.00 29.35 191 ILE A N 1
ATOM 1384 C CA . ILE A 1 192 ? 26.143 31.307 57.652 1.00 29.20 191 ILE A CA 1
ATOM 1385 C C . ILE A 1 192 ? 25.687 31.693 56.247 1.00 28.43 191 ILE A C 1
ATOM 1386 O O . ILE A 1 192 ? 24.756 31.074 55.689 1.00 28.02 191 ILE A O 1
ATOM 1391 N N . THR A 1 193 ? 26.324 32.708 55.670 1.00 27.62 192 THR A N 1
ATOM 1392 C CA . THR A 1 193 ? 25.992 33.089 54.279 1.00 27.68 192 THR A CA 1
ATOM 1393 C C . THR A 1 193 ? 26.252 31.975 53.249 1.00 27.30 192 THR A C 1
ATOM 1394 O O . THR A 1 193 ? 25.661 31.990 52.176 1.00 26.35 192 THR A O 1
ATOM 1398 N N . TYR A 1 194 ? 27.102 31.000 53.585 1.00 27.63 193 TYR A N 1
ATOM 1399 C CA . TYR A 1 194 ? 27.335 29.867 52.688 1.00 27.89 193 TYR A CA 1
ATOM 1400 C C . TYR A 1 194 ? 26.272 28.766 52.771 1.00 27.76 193 TYR A C 1
ATOM 1401 O O . TYR A 1 194 ? 26.339 27.774 52.023 1.00 27.86 193 TYR A O 1
ATOM 1410 N N . LEU A 1 195 ? 25.320 28.905 53.688 1.00 26.91 194 LEU A N 1
ATOM 1411 C CA . LEU A 1 195 ? 24.204 27.961 53.807 1.00 25.68 194 LEU A CA 1
ATOM 1412 C C . LEU A 1 195 ? 23.025 28.348 52.892 1.00 26.34 194 LEU A C 1
ATOM 1413 O O . LEU A 1 195 ? 22.510 29.482 52.927 1.00 27.09 194 LEU A O 1
ATOM 1418 N N . PHE A 1 196 ? 22.596 27.402 52.075 1.00 25.50 195 PHE A N 1
ATOM 1419 C CA . PHE A 1 196 ? 21.596 27.670 51.062 1.00 25.68 195 PHE A CA 1
ATOM 1420 C C . PHE A 1 196 ? 20.578 26.557 51.150 1.00 25.12 195 PHE A C 1
ATOM 1421 O O . PHE A 1 196 ? 20.843 25.424 50.752 1.00 25.24 195 PHE A O 1
ATOM 1429 N N . ASP A 1 197 ? 19.446 26.860 51.782 1.00 25.76 196 ASP A N 1
ATOM 1430 C CA . ASP A 1 197 ? 18.369 25.895 51.918 1.00 25.57 196 ASP A CA 1
ATOM 1431 C C . ASP A 1 197 ? 17.771 25.538 50.571 1.00 25.50 196 ASP A C 1
ATOM 1432 O O . ASP A 1 197 ? 17.447 26.412 49.788 1.00 24.62 196 ASP A O 1
ATOM 1437 N N . LEU A 1 198 ? 17.607 24.246 50.336 1.00 25.56 197 LEU A N 1
ATOM 1438 C CA . LEU A 1 198 ? 16.957 23.750 49.128 1.00 25.99 197 LEU A CA 1
ATOM 1439 C C . LEU A 1 198 ? 15.431 23.667 49.361 1.00 27.10 197 LEU A C 1
ATOM 1440 O O . LEU A 1 198 ? 14.818 22.603 49.275 1.00 26.08 197 LEU A O 1
ATOM 1445 N N . ASP A 1 199 ? 14.821 24.823 49.619 1.00 27.83 198 ASP A N 1
ATOM 1446 C CA . ASP A 1 199 ? 13.463 24.820 50.117 1.00 29.16 198 ASP A CA 1
ATOM 1447 C C . ASP A 1 199 ? 12.389 25.057 49.066 1.00 29.57 198 ASP A C 1
ATOM 1448 O O . ASP A 1 199 ? 11.254 25.385 49.390 1.00 29.53 198 ASP A O 1
ATOM 1453 N N . TYR A 1 200 ? 12.747 24.836 47.809 1.00 30.09 199 TYR A N 1
ATOM 1454 C CA . TYR A 1 200 ? 11.790 24.901 46.708 1.00 30.54 199 TYR A CA 1
ATOM 1455 C C . TYR A 1 200 ? 10.511 24.148 47.057 1.00 31.90 199 TYR A C 1
ATOM 1456 O O . TYR A 1 200 ? 9.412 24.730 47.025 1.00 31.41 199 TYR A O 1
ATOM 1465 N N . GLU A 1 201 ? 10.659 22.865 47.402 1.00 31.92 200 GLU A N 1
ATOM 1466 C CA . GLU A 1 201 ? 9.508 22.059 47.793 1.00 34.20 200 GLU A CA 1
ATOM 1467 C C . GLU A 1 201 ? 9.650 21.220 49.068 1.00 34.71 200 GLU A C 1
ATOM 1468 O O . GLU A 1 201 ? 8.779 20.360 49.340 1.00 36.12 200 GLU A O 1
ATOM 1474 N N . SER A 1 202 ? 10.698 21.466 49.845 1.00 34.24 201 SER A N 1
ATOM 1475 C CA . SER A 1 202 ? 11.015 20.634 51.007 1.00 34.67 201 SER A CA 1
ATOM 1476 C C . SER A 1 202 ? 11.949 21.383 51.953 1.00 35.30 201 SER A C 1
ATOM 1477 O O . SER A 1 202 ? 12.769 22.217 51.531 1.00 34.88 201 SER A O 1
ATOM 1480 N N . ASP A 1 203 ? 11.813 21.079 53.242 1.00 35.34 202 ASP A N 1
ATOM 1481 C CA . ASP A 1 203 ? 12.689 21.614 54.283 1.00 35.25 202 ASP A CA 1
ATOM 1482 C C . ASP A 1 203 ? 13.828 20.664 54.634 1.00 34.05 202 ASP A C 1
ATOM 1483 O O . ASP A 1 203 ? 14.493 20.875 55.635 1.00 33.52 202 ASP A O 1
ATOM 1488 N N . GLU A 1 204 ? 14.047 19.618 53.836 1.00 33.39 203 GLU A N 1
ATOM 1489 C CA . GLU A 1 204 ? 14.988 18.562 54.256 1.00 32.83 203 GLU A CA 1
ATOM 1490 C C . GLU A 1 204 ? 16.475 18.886 54.134 1.00 31.61 203 GLU A C 1
ATOM 1491 O O . GLU A 1 204 ? 17.239 18.677 55.105 1.00 30.95 203 GLU A O 1
ATOM 1497 N N . PHE A 1 205 ? 16.871 19.383 52.954 1.00 29.36 204 PHE A N 1
ATOM 1498 C CA . PHE A 1 205 ? 18.291 19.573 52.627 1.00 28.03 204 PHE A CA 1
ATOM 1499 C C . PHE A 1 205 ? 18.748 21.036 52.418 1.00 26.92 204 PHE A C 1
ATOM 1500 O O . PHE A 1 205 ? 17.943 21.950 52.119 1.00 25.46 204 PHE A O 1
ATOM 1508 N N . THR A 1 206 ? 20.058 21.218 52.609 1.00 25.87 205 THR A N 1
ATOM 1509 C CA . THR A 1 206 ? 20.718 22.517 52.610 1.00 25.45 205 THR A CA 1
ATOM 1510 C C . THR A 1 206 ? 22.034 22.290 51.915 1.00 25.41 205 THR A C 1
ATOM 1511 O O . THR A 1 206 ? 22.661 21.223 52.082 1.00 24.79 205 THR A O 1
ATOM 1515 N N . VAL A 1 207 ? 22.410 23.262 51.083 1.00 25.60 206 VAL A N 1
ATOM 1516 C CA . VAL A 1 207 ? 23.750 23.335 50.484 1.00 25.60 206 VAL A CA 1
ATOM 1517 C C . VAL A 1 207 ? 24.653 24.184 51.396 1.00 24.89 206 VAL A C 1
ATOM 1518 O O . VAL A 1 207 ? 24.292 25.298 51.788 1.00 25.17 206 VAL A O 1
ATOM 1522 N N . ASP A 1 208 ? 25.802 23.639 51.753 1.00 23.78 207 ASP A N 1
ATOM 1523 C CA . ASP A 1 208 ? 26.787 24.396 52.495 1.00 24.84 207 ASP A CA 1
ATOM 1524 C C . ASP A 1 208 ? 28.046 24.574 51.638 1.00 24.70 207 ASP A C 1
ATOM 1525 O O . ASP A 1 208 ? 28.808 23.622 51.411 1.00 24.12 207 ASP A O 1
ATOM 1530 N N . ALA A 1 209 ? 28.247 25.794 51.153 1.00 24.59 208 ALA A N 1
ATOM 1531 C CA . ALA A 1 209 ? 29.395 26.090 50.321 1.00 24.64 208 ALA A CA 1
ATOM 1532 C C . ALA A 1 209 ? 30.576 26.602 51.144 1.00 23.94 208 ALA A C 1
ATOM 1533 O O . ALA A 1 209 ? 31.522 27.097 50.575 1.00 24.17 208 ALA A O 1
ATOM 1535 N N . ALA A 1 210 ? 30.547 26.480 52.479 1.00 24.31 209 ALA A N 1
ATOM 1536 C CA . ALA A 1 210 ? 31.611 27.109 53.309 1.00 23.79 209 ALA A CA 1
ATOM 1537 C C . ALA A 1 210 ? 33.031 26.604 53.008 1.00 24.83 209 ALA A C 1
ATOM 1538 O O . ALA A 1 210 ? 33.983 27.394 52.990 1.00 24.90 209 ALA A O 1
ATOM 1540 N N . ARG A 1 211 ? 33.162 25.294 52.774 1.00 26.12 210 ARG A N 1
ATOM 1541 C CA . ARG A 1 211 ? 34.471 24.666 52.604 1.00 28.82 210 ARG A CA 1
ATOM 1542 C C . ARG A 1 211 ? 34.651 24.156 51.191 1.00 28.38 210 ARG A C 1
ATOM 1543 O O . ARG A 1 211 ? 35.750 24.266 50.639 1.00 29.22 210 ARG A O 1
ATOM 1551 N N . TYR A 1 212 ? 33.572 23.605 50.630 1.00 27.37 211 TYR A N 1
ATOM 1552 C CA . TYR A 1 212 ? 33.529 23.094 49.252 1.00 26.31 211 TYR A CA 1
ATOM 1553 C C . TYR A 1 212 ? 32.529 23.919 48.475 1.00 26.03 211 TYR A C 1
ATOM 1554 O O . TYR A 1 212 ? 31.363 24.024 48.881 1.00 25.18 211 TYR A O 1
ATOM 1563 N N . GLY A 1 213 ? 32.997 24.508 47.375 1.00 24.42 212 GLY A N 1
ATOM 1564 C CA . GLY A 1 213 ? 32.193 25.375 46.565 1.00 23.36 212 GLY A CA 1
ATOM 1565 C C . GLY A 1 213 ? 32.780 25.581 45.192 1.00 21.54 212 GLY A C 1
ATOM 1566 O O . GLY A 1 213 ? 33.873 25.100 44.899 1.00 21.41 212 GLY A O 1
ATOM 1567 N N . ASN A 1 214 ? 32.050 26.297 44.340 1.00 21.39 213 ASN A N 1
ATOM 1568 C CA . ASN A 1 214 ? 32.618 26.790 43.084 1.00 20.86 213 ASN A CA 1
ATOM 1569 C C . ASN A 1 214 ? 32.754 28.330 43.122 1.00 21.21 213 ASN A C 1
ATOM 1570 O O . ASN A 1 214 ? 32.833 28.896 44.214 1.00 20.39 213 ASN A O 1
ATOM 1575 N N . VAL A 1 215 ? 32.778 29.008 41.970 1.00 20.56 214 VAL A N 1
ATOM 1576 C CA . VAL A 1 215 ? 32.920 30.478 41.985 1.00 22.61 214 VAL A CA 1
ATOM 1577 C C . VAL A 1 215 ? 31.769 31.202 42.721 1.00 21.59 214 VAL A C 1
ATOM 1578 O O . VAL A 1 215 ? 31.959 32.301 43.239 1.00 21.39 214 VAL A O 1
ATOM 1582 N N . SER A 1 216 ? 30.590 30.574 42.774 1.00 21.67 215 SER A N 1
ATOM 1583 C CA . SER A 1 216 ? 29.431 31.137 43.510 1.00 21.49 215 SER A CA 1
ATOM 1584 C C . SER A 1 216 ? 29.750 31.378 44.998 1.00 21.06 215 SER A C 1
ATOM 1585 O O . SER A 1 216 ? 29.126 32.212 45.626 1.00 21.65 215 SER A O 1
ATOM 1588 N N . HIS A 1 217 ? 30.734 30.651 45.530 1.00 20.68 216 HIS A N 1
ATOM 1589 C CA . HIS A 1 217 ? 31.254 30.811 46.907 1.00 21.35 216 HIS A CA 1
ATOM 1590 C C . HIS A 1 217 ? 31.783 32.266 47.105 1.00 21.68 216 HIS A C 1
ATOM 1591 O O . HIS A 1 217 ? 31.799 32.774 48.217 1.00 21.88 216 HIS A O 1
ATOM 1598 N N . PHE A 1 218 ? 32.189 32.943 46.024 1.00 22.28 217 PHE A N 1
ATOM 1599 C CA . PHE A 1 218 ? 32.778 34.309 46.172 1.00 21.94 217 PHE A CA 1
ATOM 1600 C C . PHE A 1 218 ? 31.854 35.456 45.718 1.00 22.08 217 PHE A C 1
ATOM 1601 O O . PHE A 1 218 ? 32.226 36.629 45.785 1.00 21.22 217 PHE A O 1
ATOM 1609 N N . VAL A 1 219 ? 30.641 35.111 45.300 1.00 21.76 218 VAL A N 1
ATOM 1610 C CA . VAL A 1 219 ? 29.668 36.116 44.839 1.00 21.62 218 VAL A CA 1
ATOM 1611 C C . VAL A 1 219 ? 29.032 36.870 45.976 1.00 22.05 218 VAL A C 1
ATOM 1612 O O . VAL A 1 219 ? 28.472 36.246 46.867 1.00 21.32 218 VAL A O 1
ATOM 1616 N N . ASN A 1 220 ? 29.117 38.214 45.924 1.00 21.46 219 ASN A N 1
ATOM 1617 C CA . ASN A 1 220 ? 28.555 39.103 46.960 1.00 22.36 219 ASN A CA 1
ATOM 1618 C C . ASN A 1 220 ? 27.064 39.371 46.822 1.00 21.64 219 ASN A C 1
ATOM 1619 O O . ASN A 1 220 ? 26.487 39.139 45.794 1.00 20.67 219 ASN A O 1
ATOM 1624 N N . HIS A 1 221 ? 26.467 39.822 47.913 1.00 23.21 220 HIS A N 1
ATOM 1625 C CA . HIS A 1 221 ? 25.081 40.236 47.992 1.00 23.10 220 HIS A CA 1
ATOM 1626 C C . HIS A 1 221 ? 24.887 41.607 47.418 1.00 23.75 220 HIS A C 1
ATOM 1627 O O . HIS A 1 221 ? 25.679 42.526 47.674 1.00 24.18 220 HIS A O 1
ATOM 1634 N N . SER A 1 222 ? 23.798 41.784 46.686 1.00 22.91 221 SER A N 1
ATOM 1635 C CA . SER A 1 222 ? 23.336 43.123 46.368 1.00 23.37 221 SER A CA 1
ATOM 1636 C C . SER A 1 222 ? 21.848 43.259 46.561 1.00 22.59 221 SER A C 1
ATOM 1637 O O . SER A 1 222 ? 21.106 42.305 46.352 1.00 21.50 221 SER A O 1
ATOM 1640 N N . CYS A 1 223 ? 21.422 44.481 46.888 1.00 23.58 222 CYS A N 1
ATOM 1641 C CA . CYS A 1 223 ? 19.984 44.851 47.039 1.00 23.84 222 CYS A CA 1
ATOM 1642 C C . CYS A 1 223 ? 19.293 45.148 45.700 1.00 24.49 222 CYS A C 1
ATOM 1643 O O . CYS A 1 223 ? 18.033 45.212 45.611 1.00 23.69 222 CYS A O 1
ATOM 1646 N N . ASP A 1 224 ? 20.115 45.323 44.666 1.00 24.91 223 ASP A N 1
ATOM 1647 C CA . ASP A 1 224 ? 19.656 45.382 43.286 1.00 24.17 223 ASP A CA 1
ATOM 1648 C C . ASP A 1 224 ? 20.558 44.428 42.454 1.00 24.56 223 ASP A C 1
ATOM 1649 O O . ASP A 1 224 ? 21.447 44.866 41.708 1.00 23.51 223 ASP A O 1
ATOM 1654 N N . PRO A 1 225 ? 20.336 43.100 42.579 1.00 23.82 224 PRO A N 1
ATOM 1655 C CA . PRO A 1 225 ? 21.307 42.180 42.040 1.00 24.22 224 PRO A CA 1
ATOM 1656 C C . PRO A 1 225 ? 21.163 41.956 40.531 1.00 23.63 224 PRO A C 1
ATOM 1657 O O . PRO A 1 225 ? 20.126 42.264 39.952 1.00 24.42 224 PRO A O 1
ATOM 1661 N N . ASN A 1 226 ? 22.196 41.374 39.934 1.00 23.36 225 ASN A N 1
ATOM 1662 C CA . ASN A 1 226 ? 22.162 41.036 38.523 1.00 22.58 225 ASN A CA 1
ATOM 1663 C C . ASN A 1 226 ? 22.049 39.539 38.248 1.00 22.32 225 ASN A C 1
ATOM 1664 O O . ASN A 1 226 ? 22.040 39.133 37.089 1.00 21.81 225 ASN A O 1
ATOM 1669 N N . LEU A 1 227 ? 21.930 38.746 39.316 1.00 20.87 226 LEU A N 1
ATOM 1670 C CA . LEU A 1 227 ? 21.662 37.294 39.209 1.00 21.04 226 LEU A CA 1
ATOM 1671 C C . LEU A 1 227 ? 20.468 36.899 40.067 1.00 21.43 226 LEU A C 1
ATOM 1672 O O . LEU A 1 227 ? 20.145 37.543 41.086 1.00 20.42 226 LEU A O 1
ATOM 1677 N N . GLN A 1 228 ? 19.832 35.800 39.659 1.00 22.10 227 GLN A N 1
ATOM 1678 C CA . GLN A 1 228 ? 18.547 35.347 40.176 1.00 22.77 227 GLN A CA 1
ATOM 1679 C C . GLN A 1 228 ? 18.622 33.800 40.225 1.00 22.30 227 GLN A C 1
ATOM 1680 O O . GLN A 1 228 ? 19.158 33.183 39.296 1.00 21.08 227 GLN A O 1
ATOM 1685 N N . VAL A 1 229 ? 18.133 33.203 41.314 1.00 21.87 228 VAL A N 1
ATOM 1686 C CA . VAL A 1 229 ? 18.064 31.737 41.500 1.00 21.81 228 VAL A CA 1
ATOM 1687 C C .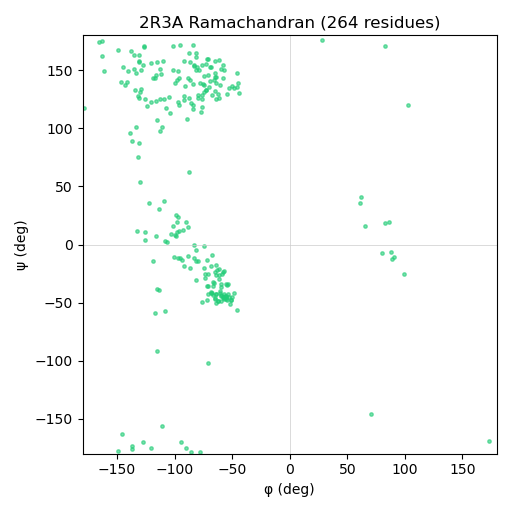 VAL A 1 229 ? 16.947 31.063 40.690 1.00 21.00 228 VAL A C 1
ATOM 1688 O O . VAL A 1 229 ? 15.802 31.557 40.638 1.00 20.03 228 VAL A O 1
ATOM 1692 N N . PHE A 1 230 ? 17.262 29.904 40.103 1.00 21.90 229 PHE A N 1
ATOM 1693 C CA . PHE A 1 230 ? 16.230 28.992 39.555 1.00 20.86 229 PHE A CA 1
ATOM 1694 C C . PHE A 1 230 ? 16.554 27.582 40.010 1.00 21.16 229 PHE A C 1
ATOM 1695 O O . PHE A 1 230 ? 17.725 27.236 40.176 1.00 21.32 229 PHE A O 1
ATOM 1703 N N . ASN A 1 231 ? 15.528 26.775 40.230 1.00 21.43 230 ASN A N 1
ATOM 1704 C CA . ASN A 1 231 ? 15.722 25.358 40.594 1.00 21.25 230 ASN A CA 1
ATOM 1705 C C . ASN A 1 231 ? 15.802 24.560 39.331 1.00 21.10 230 ASN A C 1
ATOM 1706 O O . ASN A 1 231 ? 15.063 24.843 38.402 1.00 20.78 230 ASN A O 1
ATOM 1711 N N . VAL A 1 232 ? 16.667 23.538 39.326 1.00 21.45 231 VAL A N 1
ATOM 1712 C CA . VAL A 1 232 ? 16.994 22.772 38.123 1.00 21.94 231 VAL A CA 1
ATOM 1713 C C . VAL A 1 232 ? 16.967 21.266 38.427 1.00 22.44 231 VAL A C 1
ATOM 1714 O O . VAL A 1 232 ? 17.500 20.773 39.461 1.00 21.31 231 VAL A O 1
ATOM 1718 N N . PHE A 1 233 ? 16.300 20.566 37.526 1.00 21.94 232 PHE A N 1
ATOM 1719 C CA . PHE A 1 233 ? 16.206 19.130 37.565 1.00 21.90 232 PHE A CA 1
ATOM 1720 C C . PHE A 1 233 ? 16.716 18.642 36.236 1.00 22.35 232 PHE A C 1
ATOM 1721 O O . PHE A 1 233 ? 16.187 19.009 35.197 1.00 21.86 232 PHE A O 1
ATOM 1729 N N . ILE A 1 234 ? 17.784 17.851 36.270 1.00 23.57 233 ILE A N 1
ATOM 1730 C CA . ILE A 1 234 ? 18.335 17.254 35.057 1.00 26.03 233 ILE A CA 1
ATOM 1731 C C . ILE A 1 234 ? 18.152 15.741 35.197 1.00 27.83 233 ILE A C 1
ATOM 1732 O O . ILE A 1 234 ? 17.075 15.223 34.856 1.00 28.25 233 ILE A O 1
ATOM 1737 N N . ASP A 1 235 ? 19.153 15.046 35.747 1.00 29.11 234 ASP A N 1
ATOM 1738 C CA . ASP A 1 235 ? 19.020 13.622 36.002 1.00 31.43 234 ASP A CA 1
ATOM 1739 C C . ASP A 1 235 ? 18.211 13.358 37.255 1.00 32.26 234 ASP A C 1
ATOM 1740 O O . ASP A 1 235 ? 17.567 12.318 37.339 1.00 32.75 234 ASP A O 1
ATOM 1745 N N A ASN A 1 236 ? 18.208 14.357 38.150 0.50 32.30 235 ASN A N 1
ATOM 1746 N N B ASN A 1 236 ? 18.281 14.238 38.258 0.50 32.05 235 ASN A N 1
ATOM 1747 C CA A ASN A 1 236 ? 17.485 14.403 39.432 0.50 31.87 235 ASN A CA 1
ATOM 1748 C CA B ASN A 1 236 ? 17.405 14.094 39.429 0.50 31.31 235 ASN A CA 1
ATOM 1749 C C A ASN A 1 236 ? 16.018 14.872 39.312 0.50 31.85 235 ASN A C 1
ATOM 1750 C C B ASN A 1 236 ? 16.048 14.719 39.172 0.50 31.58 235 ASN A C 1
ATOM 1751 O O A ASN A 1 236 ? 15.790 16.004 38.909 0.50 31.30 235 ASN A O 1
ATOM 1752 O O B ASN A 1 236 ? 15.939 15.776 38.561 0.50 31.24 235 ASN A O 1
ATOM 1761 N N . LEU A 1 237 ? 15.030 14.035 39.668 1.00 31.68 236 LEU A N 1
ATOM 1762 C CA . LEU A 1 237 ? 13.619 14.466 39.625 1.00 32.55 236 LEU A CA 1
ATOM 1763 C C . LEU A 1 237 ? 13.007 14.665 41.012 1.00 32.24 236 LEU A C 1
ATOM 1764 O O . LEU A 1 237 ? 11.870 15.132 41.146 1.00 33.64 236 LEU A O 1
ATOM 1769 N N . ASP A 1 238 ? 13.762 14.320 42.045 1.00 31.80 237 ASP A N 1
ATOM 1770 C CA . ASP A 1 238 ? 13.317 14.480 43.436 1.00 31.24 237 ASP A CA 1
ATOM 1771 C C . ASP A 1 238 ? 13.429 15.947 43.834 1.00 31.53 237 ASP A C 1
ATOM 1772 O O . ASP A 1 238 ? 14.535 16.472 43.948 1.00 30.82 237 ASP A O 1
ATOM 1777 N N . THR A 1 239 ? 12.276 16.569 44.088 1.00 30.74 238 THR A N 1
ATOM 1778 C CA . THR A 1 239 ? 12.172 17.993 44.287 1.00 30.62 238 THR A CA 1
ATOM 1779 C C . THR A 1 239 ? 12.692 18.446 45.651 1.00 29.54 238 THR A C 1
ATOM 1780 O O . THR A 1 239 ? 12.702 19.639 45.959 1.00 30.10 238 THR A O 1
ATOM 1784 N N . ARG A 1 240 ? 13.129 17.479 46.461 1.00 29.15 239 ARG A N 1
ATOM 1785 C CA . ARG A 1 240 ? 13.823 17.766 47.707 1.00 28.82 239 ARG A CA 1
ATOM 1786 C C . ARG A 1 240 ? 15.233 18.235 47.387 1.00 27.71 239 ARG A C 1
ATOM 1787 O O . ARG A 1 240 ? 15.857 18.896 48.222 1.00 28.15 239 ARG A O 1
ATOM 1795 N N . LEU A 1 241 ? 15.715 17.904 46.177 1.00 26.26 240 LEU A N 1
ATOM 1796 C CA . LEU A 1 241 ? 17.123 18.064 45.832 1.00 25.81 240 LEU A CA 1
ATOM 1797 C C . LEU A 1 241 ? 17.374 18.804 44.503 1.00 24.42 240 LEU A C 1
ATOM 1798 O O . LEU A 1 241 ? 18.083 18.297 43.630 1.00 23.51 240 LEU A O 1
ATOM 1803 N N . PRO A 1 242 ? 16.791 20.010 44.350 1.00 23.59 241 PRO A N 1
ATOM 1804 C CA . PRO A 1 242 ? 17.046 20.706 43.083 1.00 23.51 241 PRO A CA 1
ATOM 1805 C C . PRO A 1 242 ? 18.510 21.155 43.034 1.00 23.02 241 PRO A C 1
ATOM 1806 O O . PRO A 1 242 ? 19.144 21.383 44.087 1.00 22.87 241 PRO A O 1
ATOM 1810 N N . ARG A 1 243 ? 19.032 21.263 41.822 1.00 22.88 242 ARG A N 1
ATOM 1811 C CA . ARG A 1 243 ? 20.291 21.962 41.592 1.00 22.22 242 ARG A CA 1
ATOM 1812 C C . ARG A 1 243 ? 19.860 23.438 41.513 1.00 21.49 242 ARG A C 1
ATOM 1813 O O . ARG A 1 243 ? 18.691 23.739 41.235 1.00 21.39 242 ARG A O 1
ATOM 1821 N N . ILE A 1 244 ? 20.790 24.320 41.836 1.00 21.04 243 ILE A N 1
ATOM 1822 C CA A ILE A 1 244 ? 20.527 25.750 41.868 0.50 20.67 243 ILE A CA 1
ATOM 1823 C CA B ILE A 1 244 ? 20.526 25.745 41.879 0.50 20.26 243 ILE A CA 1
ATOM 1824 C C . ILE A 1 244 ? 21.327 26.413 40.775 1.00 20.44 243 ILE A C 1
ATOM 1825 O O . ILE A 1 244 ? 22.551 26.257 40.706 1.00 21.37 243 ILE A O 1
ATOM 1834 N N . ALA A 1 245 ? 20.638 27.162 39.937 1.00 19.79 244 ALA A N 1
ATOM 1835 C CA . ALA A 1 245 ? 21.294 27.925 38.896 1.00 20.18 244 ALA A CA 1
ATOM 1836 C C . ALA A 1 245 ? 21.083 29.446 39.082 1.00 19.91 244 ALA A C 1
ATOM 1837 O O . ALA A 1 245 ? 20.021 29.873 39.500 1.00 20.75 244 ALA A O 1
ATOM 1839 N N . LEU A 1 246 ? 22.114 30.221 38.755 1.00 18.80 245 LEU A N 1
ATOM 1840 C CA . LEU A 1 246 ? 22.082 31.656 38.762 1.00 19.84 245 LEU A CA 1
ATOM 1841 C C . LEU A 1 246 ? 22.066 32.155 37.313 1.00 20.86 245 LEU A C 1
ATOM 1842 O O . LEU A 1 246 ? 23.013 31.899 36.535 1.00 19.32 245 LEU A O 1
ATOM 1847 N N . PHE A 1 247 ? 20.977 32.847 36.979 1.00 20.92 246 PHE A N 1
ATOM 1848 C CA . PHE A 1 247 ? 20.779 33.421 35.661 1.00 21.42 246 PHE A CA 1
ATOM 1849 C C . PHE A 1 247 ? 20.846 34.965 35.808 1.00 22.06 246 PHE A C 1
ATOM 1850 O O . PHE A 1 247 ? 20.454 35.536 36.843 1.00 22.20 246 PHE A O 1
ATOM 1858 N N . SER A 1 248 ? 21.350 35.641 34.788 1.00 22.31 247 SER A N 1
ATOM 1859 C CA . SER A 1 248 ? 21.322 37.085 34.795 1.00 22.77 247 SER A CA 1
ATOM 1860 C C . SER A 1 248 ? 19.851 37.620 34.750 1.00 23.88 247 SER A C 1
ATOM 1861 O O . SER A 1 248 ? 18.952 36.986 34.171 1.00 24.14 247 SER A O 1
ATOM 1864 N N . THR A 1 249 ? 19.614 38.770 35.397 1.00 24.02 248 THR A N 1
ATOM 1865 C CA . THR A 1 249 ? 18.307 39.420 35.443 1.00 23.98 248 THR A CA 1
ATOM 1866 C C . THR A 1 249 ? 18.232 40.543 34.360 1.00 24.24 248 THR A C 1
ATOM 1867 O O . THR A 1 249 ? 17.158 41.094 34.102 1.00 24.05 248 THR A O 1
ATOM 1871 N N . ARG A 1 250 ? 19.381 40.878 33.764 1.00 24.02 249 ARG A N 1
ATOM 1872 C CA . ARG A 1 250 ? 19.532 41.995 32.841 1.00 24.66 249 ARG A CA 1
ATOM 1873 C C . ARG A 1 250 ? 20.858 41.811 32.131 1.00 24.82 249 ARG A C 1
ATOM 1874 O O . ARG A 1 250 ? 21.620 40.905 32.478 1.00 23.79 249 ARG A O 1
ATOM 1882 N N . THR A 1 251 ? 21.141 42.668 31.149 1.00 24.72 250 THR A N 1
ATOM 1883 C CA . THR A 1 251 ? 22.443 42.693 30.516 1.00 25.92 250 THR A CA 1
ATOM 1884 C C . THR A 1 251 ? 23.523 43.053 31.546 1.00 25.51 250 THR A C 1
ATOM 1885 O O . THR A 1 251 ? 23.382 43.993 32.314 1.00 26.21 250 THR A O 1
ATOM 1889 N N . ILE A 1 252 ? 24.582 42.253 31.591 1.00 25.53 251 ILE A N 1
ATOM 1890 C CA . ILE A 1 252 ? 25.693 42.530 32.503 1.00 24.91 251 ILE A CA 1
ATOM 1891 C C . ILE A 1 252 ? 26.881 42.890 31.599 1.00 26.06 251 ILE A C 1
ATOM 1892 O O . ILE A 1 252 ? 27.238 42.107 30.709 1.00 26.28 251 ILE A O 1
ATOM 1897 N N . ASN A 1 253 ? 27.486 44.060 31.834 1.00 25.83 252 ASN A N 1
ATOM 1898 C CA . ASN A 1 253 ? 28.603 44.524 31.029 1.00 27.10 252 ASN A CA 1
ATOM 1899 C C . ASN A 1 253 ? 29.929 43.866 31.388 1.00 26.46 252 ASN A C 1
ATOM 1900 O O . ASN A 1 253 ? 30.136 43.479 32.543 1.00 26.09 252 ASN A O 1
ATOM 1905 N N . ALA A 1 254 ? 30.820 43.724 30.407 1.00 25.66 253 ALA A N 1
ATOM 1906 C CA . ALA A 1 254 ? 32.218 43.352 30.692 1.00 25.91 253 ALA A CA 1
ATOM 1907 C C . ALA A 1 254 ? 32.826 44.133 31.882 1.00 26.03 253 ALA A C 1
ATOM 1908 O O . ALA A 1 254 ? 32.715 45.372 31.962 1.00 25.81 253 ALA A O 1
ATOM 1910 N N . GLY A 1 255 ? 33.445 43.413 32.818 1.00 26.08 254 GLY A N 1
ATOM 1911 C CA . GLY A 1 255 ? 34.097 44.043 33.985 1.00 24.41 254 GLY A CA 1
ATOM 1912 C C . GLY A 1 255 ? 33.145 44.188 35.166 1.00 24.99 254 GLY A C 1
ATOM 1913 O O . GLY A 1 255 ? 33.565 44.488 36.274 1.00 25.06 254 GLY A O 1
ATOM 1914 N N . GLU A 1 256 ? 31.854 43.955 34.948 1.00 24.49 255 GLU A N 1
ATOM 1915 C CA . GLU A 1 256 ? 30.857 44.164 36.005 1.00 24.42 255 GLU A CA 1
ATOM 1916 C C . GLU A 1 256 ? 30.867 43.085 37.104 1.00 23.49 255 GLU A C 1
ATOM 1917 O O . GLU A 1 256 ? 30.908 41.891 36.798 1.00 21.27 255 GLU A O 1
ATOM 1923 N N . GLU A 1 257 ? 30.748 43.488 38.381 1.00 22.43 256 GLU A N 1
ATOM 1924 C CA . GLU A 1 257 ? 30.635 42.469 39.453 1.00 20.76 256 GLU A CA 1
ATOM 1925 C C . GLU A 1 257 ? 29.275 41.723 39.414 1.00 20.70 256 GLU A C 1
ATOM 1926 O O . GLU A 1 257 ? 28.215 42.335 39.241 1.00 19.62 256 GLU A O 1
ATOM 1932 N N . LEU A 1 258 ? 29.319 40.399 39.559 1.00 19.46 257 LEU A N 1
ATOM 1933 C CA . LEU A 1 258 ? 28.117 39.583 39.681 1.00 19.81 257 LEU A CA 1
ATOM 1934 C C . LEU A 1 258 ? 27.637 39.561 41.152 1.00 19.23 257 LEU A C 1
ATOM 1935 O O . LEU A 1 258 ? 28.453 39.418 42.074 1.00 20.43 257 LEU A O 1
ATOM 1940 N N . THR A 1 259 ? 26.319 39.663 41.344 1.00 20.08 258 THR A N 1
ATOM 1941 C CA . THR A 1 259 ? 25.709 39.738 42.654 1.00 21.02 258 THR A CA 1
ATOM 1942 C C . THR A 1 259 ? 24.369 39.005 42.643 1.00 21.38 258 THR A C 1
ATOM 1943 O O . THR A 1 259 ? 23.689 38.944 41.610 1.00 21.58 258 THR A O 1
ATOM 1947 N N . PHE A 1 260 ? 23.964 38.499 43.802 1.00 20.32 259 PHE A N 1
ATOM 1948 C CA . PHE A 1 260 ? 22.598 38.036 43.945 1.00 21.13 259 PHE A CA 1
ATOM 1949 C C . PHE A 1 260 ? 22.081 38.482 45.296 1.00 20.83 259 PHE A C 1
ATOM 1950 O O . PHE A 1 260 ? 22.871 38.942 46.126 1.00 21.42 259 PHE A O 1
ATOM 1958 N N . ASP A 1 261 ? 20.768 38.384 45.495 1.00 20.22 260 ASP A N 1
ATOM 1959 C CA . ASP A 1 261 ? 20.133 38.838 46.729 1.00 20.97 260 ASP A CA 1
ATOM 1960 C C . ASP A 1 261 ? 20.131 37.664 47.697 1.00 21.47 260 ASP A C 1
ATOM 1961 O O . ASP A 1 261 ? 19.379 36.682 47.525 1.00 21.31 260 ASP A O 1
ATOM 1966 N N . TYR A 1 262 ? 20.981 37.756 48.713 1.00 21.64 261 TYR A N 1
ATOM 1967 C CA . TYR A 1 262 ? 21.127 36.675 49.717 1.00 23.30 261 TYR A CA 1
ATOM 1968 C C . TYR A 1 262 ? 19.815 36.319 50.430 1.00 25.15 261 TYR A C 1
ATOM 1969 O O . TYR A 1 262 ? 19.676 35.215 50.983 1.00 25.50 261 TYR A O 1
ATOM 1978 N N . GLN A 1 263 ? 18.888 37.272 50.435 1.00 27.44 262 GLN A N 1
ATOM 1979 C CA . GLN A 1 263 ? 17.562 37.125 51.045 1.00 30.47 262 GLN A CA 1
ATOM 1980 C C . GLN A 1 263 ? 16.624 36.355 50.128 1.00 30.99 262 GLN A C 1
ATOM 1981 O O . GLN A 1 263 ? 15.554 35.924 50.558 1.00 31.92 262 GLN A O 1
ATOM 1987 N N . MET A 1 264 ? 17.023 36.212 48.867 1.00 30.65 263 MET A N 1
ATOM 1988 C CA . MET A 1 264 ? 16.205 35.533 47.853 1.00 32.09 263 MET A CA 1
ATOM 1989 C C . MET A 1 264 ? 16.802 34.187 47.456 1.00 32.93 263 MET A C 1
ATOM 1990 O O . MET A 1 264 ? 16.750 33.783 46.291 1.00 33.73 263 MET A O 1
ATOM 1995 N N . LYS A 1 265 ? 17.361 33.480 48.423 1.00 34.50 264 LYS A N 1
ATOM 1996 C CA . LYS A 1 265 ? 17.851 32.128 48.130 1.00 36.64 264 LYS A CA 1
ATOM 1997 C C . LYS A 1 265 ? 16.653 31.219 47.803 1.00 37.85 264 LYS A C 1
ATOM 1998 O O . LYS A 1 265 ? 16.723 30.307 46.959 1.00 37.62 264 LYS A O 1
ATOM 2004 N N . GLY A 1 266 ? 15.534 31.518 48.443 1.00 38.95 265 GLY A N 1
ATOM 2005 C CA . GLY A 1 266 ? 14.291 30.855 48.118 1.00 41.62 265 GLY A CA 1
ATOM 2006 C C . GLY A 1 266 ? 13.214 31.865 48.387 1.00 43.69 265 GLY A C 1
ATOM 2007 O O . GLY A 1 266 ? 13.510 33.011 48.756 1.00 44.25 265 GLY A O 1
ATOM 2008 N N . SER A 1 267 ? 11.966 31.448 48.200 1.00 44.91 266 SER A N 1
ATOM 2009 C CA . SER A 1 267 ? 10.833 32.359 48.381 1.00 45.77 266 SER A CA 1
ATOM 2010 C C . SER A 1 267 ? 10.154 32.199 49.754 1.00 46.36 266 SER A C 1
ATOM 2011 O O . SER A 1 267 ? 9.109 32.825 50.013 1.00 46.58 266 SER A O 1
ATOM 2014 N N . GLY A 1 268 ? 10.763 31.386 50.621 1.00 46.53 267 GLY A N 1
ATOM 2015 C CA . GLY A 1 268 ? 10.278 31.176 51.984 1.00 47.40 267 GLY A CA 1
ATOM 2016 C C . GLY A 1 268 ? 10.467 32.364 52.913 1.00 47.80 267 GLY A C 1
ATOM 2017 O O . GLY A 1 268 ? 11.424 33.133 52.771 1.00 48.29 267 GLY A O 1
ATOM 2018 N N . ARG A 1 283 ? 23.058 37.358 67.308 1.00 45.51 282 ARG A N 1
ATOM 2019 C CA . ARG A 1 283 ? 23.644 37.581 65.969 1.00 45.80 282 ARG A CA 1
ATOM 2020 C C . ARG A 1 283 ? 23.696 39.044 65.427 1.00 44.98 282 ARG A C 1
ATOM 2021 O O . ARG A 1 283 ? 22.673 39.692 65.225 1.00 44.72 282 ARG A O 1
ATOM 2029 N N . VAL A 1 284 ? 24.904 39.519 65.144 1.00 44.41 283 VAL A N 1
ATOM 2030 C CA . VAL A 1 284 ? 25.133 40.855 64.586 1.00 43.82 283 VAL A CA 1
ATOM 2031 C C . VAL A 1 284 ? 24.530 41.016 63.188 1.00 42.99 283 VAL A C 1
ATOM 2032 O O . VAL A 1 284 ? 24.604 40.086 62.361 1.00 43.06 283 VAL A O 1
ATOM 2036 N N . ARG A 1 285 ? 23.917 42.173 62.925 1.00 41.13 284 ARG A N 1
ATOM 2037 C CA . ARG A 1 285 ? 23.461 42.498 61.560 1.00 40.40 284 ARG A CA 1
ATOM 2038 C C . ARG A 1 285 ? 24.634 43.086 60.757 1.00 38.48 284 ARG A C 1
ATOM 2039 O O . ARG A 1 285 ? 25.224 44.080 61.161 1.00 38.58 284 ARG A O 1
ATOM 2047 N N . THR A 1 286 ? 24.997 42.435 59.651 1.00 36.05 285 THR A N 1
ATOM 2048 C CA . THR A 1 286 ? 26.094 42.887 58.795 1.00 32.84 285 THR A CA 1
ATOM 2049 C C . THR A 1 286 ? 25.584 44.009 57.924 1.00 30.87 285 THR A C 1
ATOM 2050 O O . THR A 1 286 ? 24.561 43.871 57.233 1.00 29.52 285 THR A O 1
ATOM 2054 N N . VAL A 1 287 ? 26.313 45.114 57.930 1.00 28.82 286 VAL A N 1
ATOM 2055 C CA . VAL A 1 287 ? 25.915 46.269 57.163 1.00 28.01 286 VAL A CA 1
ATOM 2056 C C . VAL A 1 287 ? 26.183 46.005 55.670 1.00 27.03 286 VAL A C 1
ATOM 2057 O O . VAL A 1 287 ? 27.246 45.527 55.279 1.00 26.27 286 VAL A O 1
ATOM 2061 N N . CYS A 1 288 ? 25.174 46.274 54.857 1.00 25.50 287 CYS A N 1
ATOM 2062 C CA . CYS A 1 288 ? 25.287 46.103 53.431 1.00 24.81 287 CYS A CA 1
ATOM 2063 C C . CYS A 1 288 ? 26.012 47.260 52.773 1.00 24.53 287 CYS A C 1
ATOM 2064 O O . CYS A 1 288 ? 25.639 48.435 52.956 1.00 23.31 287 CYS A O 1
ATOM 2067 N N . LYS A 1 289 ? 27.055 46.934 52.009 1.00 24.61 288 LYS A N 1
ATOM 2068 C CA . LYS A 1 289 ? 27.823 47.951 51.284 1.00 26.01 288 LYS A CA 1
ATOM 2069 C C . LYS A 1 289 ? 27.647 47.794 49.759 1.00 25.05 288 LYS A C 1
ATOM 2070 O O . LYS A 1 289 ? 28.535 48.127 48.953 1.00 23.79 288 LYS A O 1
ATOM 2076 N N . CYS A 1 290 ? 26.478 47.305 49.356 1.00 24.93 289 CYS A N 1
ATOM 2077 C CA . CYS A 1 290 ? 26.269 46.992 47.945 1.00 25.58 289 CYS A CA 1
ATOM 2078 C C . CYS A 1 290 ? 26.343 48.233 47.054 1.00 26.53 289 CYS A C 1
ATOM 2079 O O . CYS A 1 290 ? 26.672 48.129 45.861 1.00 26.22 289 CYS A O 1
ATOM 2082 N N . GLY A 1 291 ? 26.044 49.405 47.629 1.00 28.15 290 GLY A N 1
ATOM 2083 C CA . GLY A 1 291 ? 26.139 50.685 46.923 1.00 28.09 290 GLY A CA 1
ATOM 2084 C C . GLY A 1 291 ? 24.919 51.135 46.139 1.00 28.63 290 GLY A C 1
ATOM 2085 O O . GLY A 1 291 ? 24.926 52.219 45.549 1.00 29.63 290 GLY A O 1
ATOM 2086 N N . ALA A 1 292 ? 23.914 50.275 46.054 1.00 28.15 291 ALA A N 1
ATOM 2087 C CA . ALA A 1 292 ? 22.661 50.579 45.395 1.00 28.31 291 ALA A CA 1
ATOM 2088 C C . ALA A 1 292 ? 21.989 51.757 46.061 1.00 28.51 291 ALA A C 1
ATOM 2089 O O . ALA A 1 292 ? 21.879 51.820 47.284 1.00 27.66 291 ALA A O 1
ATOM 2091 N N . VAL A 1 293 ? 21.461 52.660 45.256 1.00 29.47 292 VAL A N 1
ATOM 2092 C CA . VAL A 1 293 ? 20.572 53.702 45.783 1.00 30.84 292 VAL A CA 1
ATOM 2093 C C . VAL A 1 293 ? 19.469 53.125 46.709 1.00 31.21 292 VAL A C 1
ATOM 2094 O O . VAL A 1 293 ? 19.176 53.648 47.782 1.00 32.15 292 VAL A O 1
ATOM 2098 N N . THR A 1 294 ? 18.899 52.000 46.323 1.00 31.08 293 THR A N 1
ATOM 2099 C CA . THR A 1 294 ? 17.837 51.387 47.106 1.00 30.59 293 THR A CA 1
ATOM 2100 C C . THR A 1 294 ? 18.348 50.381 48.166 1.00 29.22 293 THR A C 1
ATOM 2101 O O . THR A 1 294 ? 17.588 49.521 48.621 1.00 29.02 293 THR A O 1
ATOM 2105 N N . CYS A 1 295 ? 19.627 50.472 48.530 1.00 27.99 294 CYS A N 1
ATOM 2106 C CA . CYS A 1 295 ? 20.227 49.556 49.493 1.00 27.86 294 CYS A CA 1
ATOM 2107 C C . CYS A 1 295 ? 19.363 49.407 50.758 1.00 28.41 294 CYS A C 1
ATOM 2108 O O . CYS A 1 295 ? 18.867 50.399 51.309 1.00 28.68 294 CYS A O 1
ATOM 2111 N N . ARG A 1 296 ? 19.166 48.173 51.222 1.00 27.95 295 ARG A N 1
ATOM 2112 C CA . ARG A 1 296 ? 18.334 47.940 52.411 1.00 27.36 295 ARG A CA 1
ATOM 2113 C C . ARG A 1 296 ? 19.084 48.141 53.734 1.00 28.55 295 ARG A C 1
ATOM 2114 O O . ARG A 1 296 ? 18.471 48.164 54.826 1.00 27.98 295 ARG A O 1
ATOM 2122 N N . GLY A 1 297 ? 20.403 48.252 53.634 1.00 28.75 296 GLY A N 1
ATOM 2123 C CA . GLY A 1 297 ? 21.261 48.641 54.759 1.00 31.02 296 GLY A CA 1
ATOM 2124 C C . GLY A 1 297 ? 21.938 47.479 55.445 1.00 32.66 296 GLY A C 1
ATOM 2125 O O . GLY A 1 297 ? 23.004 47.637 56.067 1.00 32.19 296 GLY A O 1
ATOM 2126 N N . TYR A 1 298 ? 21.328 46.309 55.337 1.00 33.44 297 TYR A N 1
ATOM 2127 C CA . TYR A 1 298 ? 21.798 45.125 56.034 1.00 35.93 297 TYR A CA 1
ATOM 2128 C C . TYR A 1 298 ? 21.675 43.881 55.161 1.00 36.14 297 TYR A C 1
ATOM 2129 O O . TYR A 1 298 ? 20.771 43.805 54.337 1.00 36.04 297 TYR A O 1
ATOM 2138 N N . LEU A 1 299 ? 22.571 42.911 55.357 1.00 37.62 298 LEU A N 1
ATOM 2139 C CA . LEU A 1 299 ? 22.491 41.610 54.661 1.00 39.41 298 LEU A CA 1
ATOM 2140 C C . LEU A 1 299 ? 21.498 40.641 55.321 1.00 40.76 298 LEU A C 1
ATOM 2141 O O . LEU A 1 299 ? 20.900 39.807 54.617 1.00 41.20 298 LEU A O 1
ATOM 2146 N N . ASN A 1 300 ? 21.328 40.743 56.649 1.00 41.43 299 ASN A N 1
ATOM 2147 C CA . ASN A 1 300 ? 20.479 39.800 57.406 1.00 43.16 299 ASN A CA 1
ATOM 2148 C C . ASN A 1 300 ? 19.539 40.471 58.403 1.00 43.36 299 ASN A C 1
ATOM 2149 O O . ASN A 1 300 ? 19.946 41.402 59.094 1.00 44.17 299 ASN A O 1
#

Sequence (270 aa):
AEYIVKKAKQRIALQRWQDELNRRKNHKGMIFVENTVDLEGPPSDFYYINEYKPAPGISLVTFGCSCTDCFFQKCCPAEAGVLLAYNKNQQIKIPPGTPIYECNSRCQCGPDCPNRIVQKGTQYSLCIFRTSNGRGWGVKTLVKIKRMSFVMEYVGEVITSEEAERRGQFYDNKGITYLFDLDYESDEFTVDAARYGNVSHFVNHSCDPNLQVFNVFIDNNLDTRLPRIIALFSTRTINAGEELTFDYQMKGSGRVRTVCKCGAVTCRGYLN

InterPro domains:
  IPR000953 Chromo/chromo shadow domain [PS50013] (47-105)
  IPR000953 Chromo/chromo shadow domain [SM00298] (46-98)
  IPR001214 SET domain [PF00856] (262-373)
  IPR001214 SET domain [PS50280] (250-373)
  IPR001214 SET domain [SM00317] (250-379)
  IPR003616 Post-SET domain [PS50868] (394-410)
  IPR003616 Post-SET domain [SM00508] (394-410)
  IPR007728 Pre-SET domain [PF05033] (148-242)
  IPR007728 Pre-SET domain [PS50867] (189-247)
  IPR007728 Pre-SET domain [SM00468] (141-234)
  IPR011381 Histone-lysine N-methyltransferase SUV39H1/2-like [PIRSF009343] (9-410)
  IPR011381 Histone-lysine N-methyltransferase SUV39H1/2-like [PS51579] (1-409)
  IPR016197 Chromo-like domain superfamily [SSF54160] (34-98)
  IPR023779 Chromo domain, conserved site [PS00598] (64-84)
  IPR023780 Chromo domain [PF00385] (47-94)
  IPR046341 SET domain superfamily [G3DSA:2.170.270.10] (132-372)
  IPR046341 SET domain superfamily [SSF82199] (130-375)
  IPR050973 Histone-lysine N-methyltransferase, H3 Lys-9 specific [PTHR46223] (10-410)

Secondary structure (DSSP, 8-state):
-HHHHHHHHHHHHHHHHHHHHHHH--SSS-EEEE-SSS---PPSS-EE-SS-EEPTT----------SSTTTSS-HHHHTTS--SB-TTS-B-S-TTPPEE---TTSS--TT-TT-SGGG---S-EEEEE-SSS--EEEEESS-B-TT-EEEEE--EEEEHHHHHHHHHT--HHHHHTEEE--SS-SSEEEE-SSEE-GGGGPEE-SS-SEEEEEEESS---TTS-EEEEEESS-B-TTPEEEE-GGGSS---PPPBP----TT--SB--

B-factor: mean 30.2, std 7.96, range [8.69, 74.09]

GO terms:
  GO:0062072 histone H3K9me2/3 reader activity (F, IDA)
  GO:0005634 nucleus (C, IDA)
  GO:0044725 epigenetic programming in the zygotic pronuclei (P, IDA)
  GO:0071456 cellular response to hypoxia (P, IDA)
  GO:0000122 negative regulation of transcription by RNA polymerase II (P, IMP)
  GO:0005721 pericentric heterochromatin (C, IDA)
  GO:0008270 zinc ion binding (F, IDA)
  GO:0031507 heterochromatin formation (P, IDA)
  GO:0031508 pericentric heterochromatin formation (P, IDA)
  GO:0140258 histone H3K14ub reader activity (F, IDA)
  GO:0140949 histone H3K9 trimethyltransferase activity (F, IDA)
  GO:1904047 S-adenosyl-L-methionine binding (F, IDA)
  GO:0140947 histone H3K9me2 methyltransferase activity (F, EXP)
  GO:0005654 nucleoplasm (C, TAS)
  GO:0140938 histone H3 methyltransferase activity (F, TAS)
  GO:0005515 protein binding (F, IPI)
  GO:0000785 chromatin (C, IDA)
  GO:0006338 chromatin remodeling (P, IDA)
  GO:0006325 chromatin organization (P, IMP)

Solvent-accessible surface area: 14063 Å² total